Protein AF-0000000080482284 (afdb_homodimer)

Sequence (246 aa):
MALPTGPASSWFQGTDFPSRLFETGRNDYELYEADDEFVLSVEMPGFDSEEMTVSWDEGVLNIAAEHEDEKRGQRKTYHRRFRFPKNVDDDEITAQYNNGILEVRLPVMTGGTTRGTEIEIQSMALPTGPASSWFQGTDFPSRLFETGRNDYELYEADDEFVLSVEMPGFDSEEMTVSWDEGVLNIAAEHEDEKRGQRKTYHRRFRFPKNVDDDEITAQYNNGILEVRLPVMTGGTTRGTEIEIQS

Secondary structure (DSSP, 8-state):
------------------TTSS---S-SEEEEEETTEEEEEEE-TT--GGGEEEEEETTEEEEEEEEEETTTTEEEEEEEEEE-PPPB-GGG-EEEEETTEEEEEEEB---S-SS-EEEPEE-/---------S--------TTSTT--S-SEEEEEETTEEEEEEE-TT--GGGEEEEEETTEEEEEEEEEETTTTEEEEEEEEEE-PPPB-GGG-EEEEETTEEEEEEEB---S-S--EEEPEE-

Foldseek 3Di:
DDDCPPPPDDPPPDPPVVPCVVVPVPCQWDWDDDPVDIDIDGDDPPFDLVQWWWWDDQQKIWIKGWDADPVVRDIDIDIDIDGGDFAFPPVPWDWDDDPNDIDIDTDTPSDDDPPIDIDRDDD/DCPPPPDPDDPPDDPCVVPCVVVPPPCQWDWDDDPVDIDIDGDDPPFDLVQWWWWDDQQKIWIKGWDADPVVRDIDIDIDIDGHDFAFPPVPWDWDDDPNDIDIDTDTPSDDDPPIDIDRDDD

InterPro domains:
  IPR002068 Alpha crystallin/Hsp20 domain [PF00011] (33-122)
  IPR002068 Alpha crystallin/Hsp20 domain [PS01031] (20-123)
  IPR008978 HSP20-like chaperone [G3DSA:2.60.40.790] (16-123)
  IPR008978 HSP20-like chaperone [SSF49764] (21-122)
  IPR044587 Heat shock protein 21-like [PTHR46733] (12-122)

Organism: Haloferax mediterranei (strain ATCC 33500 / DSM 1411 / JCM 8866 / NBRC 14739 / NCIMB 2177 / R-4) (NCBI:txid523841)

Solvent-accessible surface area (backbone atoms only — not comparable to full-atom values): 14545 Å² total; per-residue (Å²): 136,85,72,78,79,66,84,83,70,78,74,83,66,78,80,74,64,71,65,50,81,79,45,61,80,64,70,54,47,48,80,46,79,53,102,54,28,36,42,38,38,33,68,43,67,89,58,54,69,88,40,45,47,38,32,41,44,95,44,28,40,38,40,38,33,56,38,76,39,73,93,74,70,44,74,46,74,47,75,51,78,46,79,48,61,61,21,61,31,74,90,63,46,47,33,38,42,55,94,32,30,39,38,38,40,36,30,27,52,63,66,80,73,91,64,53,44,73,45,68,66,47,107,134,70,78,73,79,66,78,88,68,82,75,88,64,81,80,70,65,69,69,50,77,80,46,57,80,62,69,55,46,48,79,48,78,53,99,54,28,36,41,38,39,33,68,43,69,88,59,55,71,89,39,44,48,39,31,43,45,96,43,28,39,37,39,37,33,58,39,76,39,73,93,72,70,44,76,48,76,47,77,51,77,47,79,48,62,62,21,62,31,75,91,62,47,46,33,38,43,55,93,31,30,40,37,36,39,36,32,28,52,62,68,78,74,89,64,55,42,72,44,69,67,48,108

pLDDT: mean 74.9, std 22.13, range [28.06, 96.44]

Radius of gyration: 29.55 Å; Cα contacts (8 Å, |Δi|>4): 428; chains: 2; bounding box: 102×87×68 Å

Nearest PDB structures (foldseek):
  4m5t-assembly3_C  TM=6.435E-01  e=8.731E-03  Homo sapiens
  4ydz-assembly1_B  TM=5.279E-01  e=2.603E-03  Caenorhabditis elegans
  8rha-assembly1_A  TM=5.369E-01  e=1.993E-02  Homo sapiens
  4ydz-assembly1_A  TM=5.031E-01  e=1.030E-02  Caenorhabditis elegans
  6dv5-assembly1_V  TM=3.385E-01  e=3.243E-03  Homo sapiens

Structure (mmCIF, N/CA/C/O backbone):
data_AF-0000000080482284-model_v1
#
loop_
_entity.id
_entity.type
_entity.pdbx_description
1 polymer 'Hsp20-type molecular chaperone'
#
loop_
_atom_site.group_PDB
_atom_site.id
_atom_site.type_symbol
_atom_site.label_atom_id
_atom_site.label_alt_id
_atom_site.label_comp_id
_atom_site.label_asym_id
_atom_site.label_entity_id
_atom_site.label_seq_id
_atom_site.pdbx_PDB_ins_code
_atom_site.Cartn_x
_atom_site.Cartn_y
_atom_site.Cartn_z
_atom_site.occupancy
_atom_site.B_iso_or_equiv
_atom_site.auth_seq_id
_atom_site.auth_comp_id
_atom_site.auth_asym_id
_atom_site.auth_atom_id
_atom_site.pdbx_PDB_model_num
ATOM 1 N N . MET A 1 1 ? 47.062 -28.672 -50.062 1 33.81 1 MET A N 1
ATOM 2 C CA . MET A 1 1 ? 45.656 -28.547 -50.438 1 33.81 1 MET A CA 1
ATOM 3 C C . MET A 1 1 ? 44.844 -27.875 -49.312 1 33.81 1 MET A C 1
ATOM 5 O O . MET A 1 1 ? 44.688 -28.453 -48.25 1 33.81 1 MET A O 1
ATOM 9 N N . ALA A 1 2 ? 44.906 -26.547 -49.125 1 42.34 2 ALA A N 1
ATOM 10 C CA . ALA A 1 2 ? 44.562 -25.672 -48 1 42.34 2 ALA A CA 1
ATOM 11 C C . ALA A 1 2 ? 43.062 -25.703 -47.719 1 42.34 2 ALA A C 1
ATOM 13 O O . ALA A 1 2 ? 42.25 -25.844 -48.656 1 42.34 2 ALA A O 1
ATOM 14 N N . LEU A 1 3 ? 42.719 -26.328 -46.594 1 39.03 3 LEU A N 1
ATOM 15 C CA . LEU A 1 3 ? 41.5 -26.5 -45.844 1 39.03 3 LEU A CA 1
ATOM 16 C C . LEU A 1 3 ? 40.75 -25.172 -45.688 1 39.03 3 LEU A C 1
ATOM 18 O O . LEU A 1 3 ? 41.344 -24.172 -45.281 1 39.03 3 LEU A O 1
ATOM 22 N N . PRO A 1 4 ? 39.844 -24.859 -46.656 1 41.78 4 PRO A N 1
ATOM 23 C CA . PRO A 1 4 ? 39.188 -23.547 -46.656 1 41.78 4 PRO A CA 1
ATOM 24 C C . PRO A 1 4 ? 38.531 -23.234 -45.312 1 41.78 4 PRO A C 1
ATOM 26 O O . PRO A 1 4 ? 37.812 -24.062 -44.75 1 41.78 4 PRO A O 1
ATOM 29 N N . THR A 1 5 ? 39.281 -22.828 -44.281 1 44.47 5 THR A N 1
ATOM 30 C CA . THR A 1 5 ? 38.781 -22.5 -42.969 1 44.47 5 THR A CA 1
ATOM 31 C C . THR A 1 5 ? 37.625 -21.5 -43.062 1 44.47 5 THR A C 1
ATOM 33 O O . THR A 1 5 ? 37.844 -20.328 -43.406 1 44.47 5 THR A O 1
ATOM 36 N N . GLY A 1 6 ? 36.594 -21.891 -43.875 1 39.97 6 GLY A N 1
ATOM 37 C CA . GLY A 1 6 ? 35.438 -21.031 -44.062 1 39.97 6 GLY A CA 1
ATOM 38 C C . GLY A 1 6 ? 34.938 -20.375 -42.781 1 39.97 6 GLY A C 1
ATOM 39 O O . GLY A 1 6 ? 35.281 -20.844 -41.688 1 39.97 6 GLY A O 1
ATOM 40 N N . PRO A 1 7 ? 34.906 -19.109 -42.719 1 39.59 7 PRO A N 1
ATOM 41 C CA . PRO A 1 7 ? 34.531 -18.328 -41.531 1 39.59 7 PRO A CA 1
ATOM 42 C C . PRO A 1 7 ? 33.188 -18.797 -40.938 1 39.59 7 PRO A C 1
ATOM 44 O O . PRO A 1 7 ? 32.25 -19.094 -41.656 1 39.59 7 PRO A O 1
ATOM 47 N N . ALA A 1 8 ? 33.031 -19.625 -39.844 1 40.16 8 ALA A N 1
ATOM 48 C CA . ALA A 1 8 ? 31.984 -20.078 -38.938 1 40.16 8 ALA A CA 1
ATOM 49 C C . ALA A 1 8 ? 31.125 -18.891 -38.469 1 40.16 8 ALA A C 1
ATOM 51 O O . ALA A 1 8 ? 30.391 -19 -37.469 1 40.16 8 ALA A O 1
ATOM 52 N N . SER A 1 9 ? 31.391 -17.734 -39 1 33.72 9 SER A N 1
ATOM 53 C CA . SER A 1 9 ? 30.953 -16.641 -38.156 1 33.72 9 SER A CA 1
ATOM 54 C C . SER A 1 9 ? 29.5 -16.812 -37.75 1 33.72 9 SER A C 1
ATOM 56 O O . SER A 1 9 ? 29.172 -16.781 -36.562 1 33.72 9 SER A O 1
ATOM 58 N N . SER A 1 10 ? 28.422 -15.977 -38.344 1 36.06 10 SER A N 1
ATOM 59 C CA . SER A 1 10 ? 27.547 -14.945 -37.812 1 36.06 10 SER A CA 1
ATOM 60 C C . SER A 1 10 ? 26.203 -15.523 -37.375 1 36.06 10 SER A C 1
ATOM 62 O O . SER A 1 10 ? 25.281 -14.781 -37.062 1 36.06 10 SER A O 1
ATOM 64 N N . TRP A 1 11 ? 25.812 -16.734 -37.625 1 33.25 11 TRP A N 1
ATOM 65 C CA . TRP A 1 11 ? 24.406 -17.094 -37.656 1 33.25 11 TRP A CA 1
ATOM 66 C C . TRP A 1 11 ? 23.781 -16.938 -36.281 1 33.25 11 TRP A C 1
ATOM 68 O O . TRP A 1 11 ? 22.719 -17.516 -36 1 33.25 11 TRP A O 1
ATOM 78 N N . PHE A 1 12 ? 24.438 -16.469 -35.281 1 37 12 PHE A N 1
ATOM 79 C CA . PHE A 1 12 ? 23.703 -16.328 -34.031 1 37 12 PHE A CA 1
ATOM 80 C C . PHE A 1 12 ? 22.359 -15.641 -34.281 1 37 12 PHE A C 1
ATOM 82 O O . PHE A 1 12 ? 22.281 -14.406 -34.281 1 37 12 PHE A O 1
ATOM 89 N N . GLN A 1 13 ? 21.594 -15.828 -35.344 1 32.88 13 GLN A N 1
ATOM 90 C CA . GLN A 1 13 ? 20.234 -15.406 -35.625 1 32.88 13 GLN A CA 1
ATOM 91 C C . GLN A 1 13 ? 19.359 -15.422 -34.375 1 32.88 13 GLN A C 1
ATOM 93 O O . GLN A 1 13 ? 19.328 -16.422 -33.656 1 32.88 13 GLN A O 1
ATOM 98 N N . GLY A 1 14 ? 18.938 -14.227 -33.938 1 36.09 14 GLY A N 1
ATOM 99 C CA . GLY A 1 14 ? 18.016 -13.703 -32.938 1 36.09 14 GLY A CA 1
ATOM 100 C C . GLY A 1 14 ? 16.75 -14.508 -32.812 1 36.09 14 GLY A C 1
ATOM 101 O O . GLY A 1 14 ? 15.945 -14.555 -33.75 1 36.09 14 GLY A O 1
ATOM 102 N N . THR A 1 15 ? 16.656 -15.766 -32.344 1 36 15 THR A N 1
ATOM 103 C CA . THR A 1 15 ? 15.492 -16.547 -31.953 1 36 15 THR A CA 1
ATOM 104 C C . THR A 1 15 ? 14.398 -15.625 -31.406 1 36 15 THR A C 1
ATOM 106 O O . THR A 1 15 ? 14.539 -15.039 -30.328 1 36 15 THR A O 1
ATOM 109 N N . ASP A 1 16 ? 13.703 -14.828 -32.25 1 34.69 16 ASP A N 1
ATOM 110 C CA . ASP A 1 16 ? 12.375 -14.25 -32.094 1 34.69 16 ASP A CA 1
ATOM 111 C C . ASP A 1 16 ? 11.406 -15.25 -31.469 1 34.69 16 ASP A C 1
ATOM 113 O O . ASP A 1 16 ? 10.852 -16.094 -32.188 1 34.69 16 ASP A O 1
ATOM 117 N N . PHE A 1 17 ? 11.828 -16.062 -30.531 1 35.09 17 PHE A N 1
ATOM 118 C CA . PHE A 1 17 ? 10.758 -16.766 -29.812 1 35.09 17 PHE A CA 1
ATOM 119 C C . PHE A 1 17 ? 9.516 -15.875 -29.703 1 35.09 17 PHE A C 1
ATOM 121 O O . PHE A 1 17 ? 9.594 -14.758 -29.203 1 35.09 17 PHE A O 1
ATOM 128 N N . PRO A 1 18 ? 8.602 -15.977 -30.656 1 36.56 18 PRO A N 1
ATOM 129 C CA . PRO A 1 18 ? 7.344 -15.25 -30.469 1 36.56 18 PRO A CA 1
ATOM 130 C C . PRO A 1 18 ? 6.836 -15.32 -29.031 1 36.56 18 PRO A C 1
ATOM 132 O O . PRO A 1 18 ? 6.562 -16.406 -28.516 1 36.56 18 PRO A O 1
ATOM 135 N N . SER A 1 19 ? 7.41 -14.688 -28.109 1 37 19 SER A N 1
ATOM 136 C CA . SER A 1 19 ? 6.73 -14.336 -26.859 1 37 19 SER A CA 1
ATOM 137 C C . SER A 1 19 ? 5.246 -14.078 -27.094 1 37 19 SER A C 1
ATOM 139 O O . SER A 1 19 ? 4.699 -13.078 -26.641 1 37 19 SER A O 1
ATOM 141 N N . ARG A 1 20 ? 4.68 -14.258 -28.297 1 36.66 20 ARG A N 1
ATOM 142 C CA . ARG A 1 20 ? 3.248 -14.32 -28.578 1 36.66 20 ARG A CA 1
ATOM 143 C C . ARG A 1 20 ? 2.525 -15.18 -27.547 1 36.66 20 ARG A C 1
ATOM 145 O O . ARG A 1 20 ? 1.306 -15.086 -27.391 1 36.66 20 ARG A O 1
ATOM 152 N N . LEU A 1 21 ? 2.982 -16.422 -27.344 1 35.72 21 LEU A N 1
ATOM 153 C CA . LEU A 1 21 ? 2.229 -17.281 -26.438 1 35.72 21 LEU A CA 1
ATOM 154 C C . LEU A 1 21 ? 1.908 -16.562 -25.125 1 35.72 21 LEU A C 1
ATOM 156 O O . LEU A 1 21 ? 0.951 -16.906 -24.438 1 35.72 21 LEU A O 1
ATOM 160 N N . PHE A 1 22 ? 2.861 -15.922 -24.562 1 38.34 22 PHE A N 1
ATOM 161 C CA . PHE A 1 22 ? 2.467 -15.094 -23.438 1 38.34 22 PHE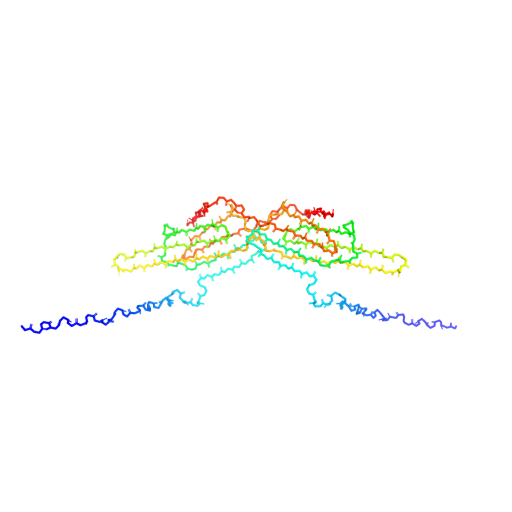 A CA 1
ATOM 162 C C . PHE A 1 22 ? 1.625 -13.914 -23.891 1 38.34 22 PHE A C 1
ATOM 164 O O . PHE A 1 22 ? 1.321 -13.016 -23.109 1 38.34 22 PHE A O 1
ATOM 171 N N . GLU A 1 23 ? 1.651 -13.508 -25.219 1 38.81 23 GLU A N 1
ATOM 172 C CA . GLU A 1 23 ? 0.954 -12.328 -25.734 1 38.81 23 GLU A CA 1
ATOM 173 C C . GLU A 1 23 ? -0.546 -12.414 -25.469 1 38.81 23 GLU A C 1
ATOM 175 O O . GLU A 1 23 ? -1.326 -11.633 -26 1 38.81 23 GLU A O 1
ATOM 180 N N . THR A 1 24 ? -1.127 -13.695 -25.766 1 39.94 24 THR A N 1
ATOM 181 C CA . THR A 1 24 ? -2.584 -13.625 -25.734 1 39.94 24 THR A CA 1
ATOM 182 C C . THR A 1 24 ? -3.057 -12.586 -24.719 1 39.94 24 THR A C 1
ATOM 184 O O . THR A 1 24 ? -2.809 -12.711 -23.531 1 39.94 24 THR A O 1
ATOM 187 N N . GLY A 1 25 ? -3.293 -11.492 -25.125 1 42.88 25 GLY A N 1
ATOM 188 C CA . GLY A 1 25 ? -3.91 -10.312 -24.531 1 42.88 25 GLY A CA 1
ATOM 189 C C . GLY A 1 25 ? -4.883 -10.641 -23.422 1 42.88 25 GLY A C 1
ATOM 190 O O . GLY A 1 25 ? -5.625 -9.766 -22.953 1 42.88 25 GLY A O 1
ATOM 191 N N . ARG A 1 26 ? -5.555 -11.789 -23.516 1 49.16 26 ARG A N 1
ATOM 192 C CA . ARG A 1 26 ? -6.668 -12.203 -22.656 1 49.16 26 ARG A CA 1
ATOM 193 C C . ARG A 1 26 ? -6.23 -12.336 -21.203 1 49.16 26 ARG A C 1
ATOM 195 O O . ARG A 1 26 ? -5.219 -12.984 -20.922 1 49.16 26 ARG A O 1
ATOM 202 N N . ASN A 1 27 ? -6.5 -11.469 -20.438 1 62.25 27 ASN A N 1
ATOM 203 C CA . ASN A 1 27 ? -6.18 -11.305 -19.031 1 62.25 27 ASN A CA 1
ATOM 204 C C . ASN A 1 27 ? -6.371 -12.609 -18.25 1 62.25 27 ASN A C 1
ATOM 206 O O . ASN A 1 27 ? -7.504 -13.031 -18.016 1 62.25 27 ASN A O 1
ATOM 210 N N . ASP A 1 28 ? -5.312 -13.68 -18.438 1 83.12 28 ASP A N 1
ATOM 211 C CA . ASP A 1 28 ? -5.402 -14.969 -17.75 1 83.12 28 ASP A CA 1
ATOM 212 C C . ASP A 1 28 ? -5.613 -14.773 -16.25 1 83.12 28 ASP A C 1
ATOM 214 O O . ASP A 1 28 ? -5.551 -15.734 -15.477 1 83.12 28 ASP A O 1
ATOM 218 N N . TYR A 1 29 ? -5.629 -13.672 -16.016 1 90.62 29 TYR A N 1
ATOM 219 C CA . TYR A 1 29 ? -5.867 -13.438 -14.594 1 90.62 29 TYR A CA 1
ATOM 220 C C . TYR A 1 29 ? -6.852 -12.297 -14.383 1 90.62 29 TYR A C 1
ATOM 222 O O . TYR A 1 29 ? -7.102 -11.508 -15.297 1 90.62 29 TYR A O 1
ATOM 230 N N . GLU A 1 30 ? -7.559 -12.328 -13.281 1 89.38 30 GLU A N 1
ATOM 231 C CA . GLU A 1 30 ? -8.391 -11.25 -12.758 1 89.38 30 GLU A CA 1
ATOM 232 C C . GLU A 1 30 ? -7.914 -10.805 -11.375 1 89.38 30 GLU A C 1
ATOM 234 O O . GLU A 1 30 ? -7.613 -11.633 -10.516 1 89.38 30 GLU A O 1
ATOM 239 N N . LEU A 1 31 ? -7.633 -9.508 -11.305 1 89.88 31 LEU A N 1
ATOM 240 C CA . LEU A 1 31 ? -7.293 -8.93 -10.008 1 89.88 31 LEU A CA 1
ATOM 241 C C . LEU A 1 31 ? -8.383 -7.973 -9.539 1 89.88 31 LEU A C 1
ATOM 243 O O . LEU A 1 31 ? -8.773 -7.062 -10.273 1 89.88 31 LEU A O 1
ATOM 247 N N . TYR A 1 32 ? -8.961 -8.273 -8.398 1 84.62 32 TYR A N 1
ATOM 248 C CA . TYR A 1 32 ? -9.938 -7.348 -7.832 1 84.62 32 TYR A CA 1
ATOM 249 C C . TYR A 1 32 ? -9.57 -6.98 -6.398 1 84.62 32 TYR A C 1
ATOM 251 O O . TYR A 1 32 ? -8.969 -7.781 -5.684 1 84.62 32 TYR A O 1
ATOM 259 N N . GLU A 1 33 ? -9.75 -5.727 -6.086 1 78.38 33 GLU A N 1
ATOM 260 C CA . GLU A 1 33 ? -9.555 -5.246 -4.723 1 78.38 33 GLU A CA 1
ATOM 261 C C . GLU A 1 33 ? -10.883 -5.125 -3.982 1 78.38 33 GLU A C 1
ATOM 263 O O . GLU A 1 33 ? -11.82 -4.488 -4.473 1 78.38 33 GLU A O 1
ATO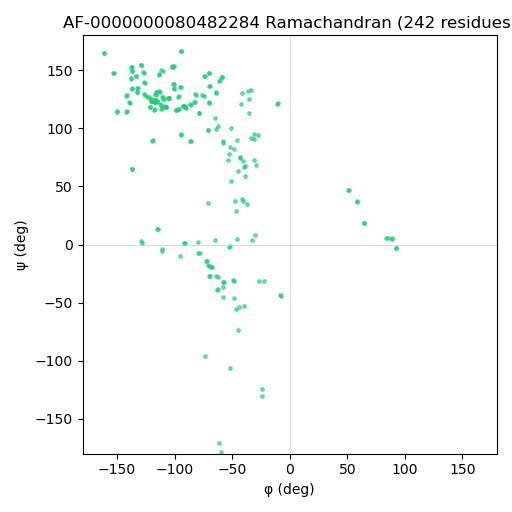M 268 N N . ALA A 1 34 ? -10.984 -5.918 -2.986 1 74.62 34 ALA A N 1
ATOM 269 C CA . ALA A 1 34 ? -12.102 -5.766 -2.055 1 74.62 34 ALA A CA 1
ATOM 270 C C . ALA A 1 34 ? -11.695 -4.91 -0.856 1 74.62 34 ALA A C 1
ATOM 272 O O . ALA A 1 34 ? -10.523 -4.57 -0.694 1 74.62 34 ALA A O 1
ATOM 273 N N . ASP A 1 35 ? -12.633 -4.41 -0.004 1 70.19 35 ASP A N 1
ATOM 274 C CA . ASP A 1 35 ? -12.398 -3.496 1.109 1 70.19 35 ASP A CA 1
ATOM 275 C C . ASP A 1 35 ? -11.234 -3.973 1.978 1 70.19 35 ASP A C 1
ATOM 277 O O . ASP A 1 35 ? -10.422 -3.168 2.43 1 70.19 35 ASP A O 1
ATOM 281 N N . ASP A 1 36 ? -11.031 -5.281 2.074 1 76.5 36 ASP A N 1
ATOM 282 C CA . ASP A 1 36 ? -10.062 -5.738 3.064 1 76.5 36 ASP A CA 1
ATOM 283 C C . ASP A 1 36 ? -9.047 -6.691 2.439 1 76.5 36 ASP A C 1
ATOM 285 O O . ASP A 1 36 ? -8.258 -7.32 3.148 1 76.5 36 ASP A O 1
ATOM 289 N N . GLU A 1 37 ? -9.109 -6.926 1.176 1 83.5 37 GLU A N 1
ATOM 290 C CA . GLU A 1 37 ? -8.125 -7.824 0.577 1 83.5 37 GLU A CA 1
ATOM 291 C C . GLU A 1 37 ? -8.047 -7.629 -0.934 1 83.5 37 GLU A C 1
ATOM 293 O O . GLU A 1 37 ? -8.945 -7.035 -1.536 1 83.5 37 GLU A O 1
ATOM 298 N N . PHE A 1 38 ? -6.98 -8.156 -1.531 1 86.5 38 PHE A N 1
ATOM 299 C CA . PHE A 1 38 ? -6.863 -8.391 -2.965 1 86.5 38 PHE A CA 1
ATOM 300 C C . PHE A 1 38 ? -7.105 -9.859 -3.297 1 86.5 38 PHE A C 1
ATOM 302 O O . PHE A 1 38 ? -6.668 -10.75 -2.561 1 86.5 38 PHE A O 1
ATOM 309 N N . VAL A 1 39 ? -7.852 -10.07 -4.379 1 91.69 39 VAL A N 1
ATOM 310 C CA . VAL A 1 39 ? -8.047 -11.438 -4.852 1 91.69 39 VAL A CA 1
ATOM 311 C C . VAL A 1 39 ? -7.535 -11.562 -6.285 1 91.69 39 VAL A C 1
ATOM 313 O O . VAL A 1 39 ? -8.023 -10.875 -7.188 1 91.69 39 VAL A O 1
ATOM 316 N N . LEU A 1 40 ? -6.531 -12.43 -6.461 1 93 40 LEU A N 1
ATOM 317 C CA . LEU A 1 40 ? -5.973 -12.734 -7.773 1 93 40 LEU A CA 1
ATOM 318 C C . LEU A 1 40 ? -6.387 -14.125 -8.242 1 93 40 LEU A C 1
ATOM 320 O O . LEU A 1 40 ? -6.141 -15.109 -7.547 1 93 40 LEU A O 1
ATOM 324 N N . SER A 1 41 ? -7.07 -14.102 -9.305 1 94.38 41 SER A N 1
ATOM 325 C CA . SER A 1 41 ? -7.43 -15.36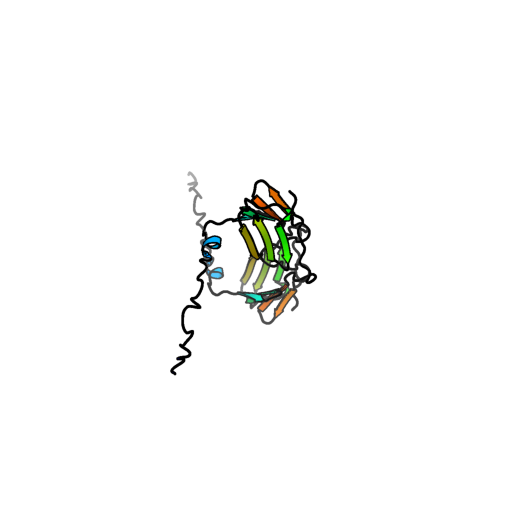7 -9.938 1 94.38 41 SER A CA 1
ATOM 326 C C . SER A 1 41 ? -6.684 -15.555 -11.25 1 94.38 41 SER A C 1
ATOM 328 O O . SER A 1 41 ? -6.75 -14.703 -12.141 1 94.38 41 SER A O 1
ATOM 330 N N . VAL A 1 42 ? -5.996 -16.734 -11.391 1 93.38 42 VAL A N 1
ATOM 331 C CA . VAL A 1 42 ? -5.211 -17.031 -12.586 1 93.38 42 VAL A CA 1
ATOM 332 C C . VAL A 1 42 ? -5.695 -18.344 -13.203 1 93.38 42 VAL A C 1
ATOM 334 O O . VAL A 1 42 ? -5.84 -19.344 -12.516 1 93.38 42 VAL A O 1
ATOM 337 N N . GLU A 1 43 ? -5.988 -18.281 -14.414 1 93.31 43 GLU A N 1
ATOM 338 C CA . GLU A 1 43 ? -6.34 -19.484 -15.156 1 93.31 43 GLU A CA 1
ATOM 339 C C . GLU A 1 43 ? -5.098 -20.281 -15.539 1 93.31 43 GLU A C 1
ATOM 341 O O . GLU A 1 43 ? -4.297 -19.844 -16.359 1 93.31 43 GLU A O 1
ATOM 346 N N . MET A 1 44 ? -5.023 -21.484 -14.898 1 92.25 44 MET A N 1
ATOM 347 C CA . MET A 1 44 ? -3.873 -22.344 -15.141 1 92.25 44 MET A CA 1
ATOM 348 C C . MET A 1 44 ? -4.312 -23.797 -15.32 1 92.25 44 MET A C 1
ATOM 350 O O . MET A 1 44 ? -3.883 -24.672 -14.578 1 92.25 44 MET A O 1
ATOM 354 N N . PRO A 1 45 ? -5.016 -23.953 -16.359 1 92.38 45 PRO A N 1
ATOM 355 C CA . PRO A 1 45 ? -5.414 -25.344 -16.594 1 92.38 45 PRO A CA 1
ATOM 356 C C . PRO A 1 45 ? -4.246 -26.234 -17.016 1 92.38 45 PRO A C 1
ATOM 358 O O . PRO A 1 45 ? -3.346 -25.781 -17.734 1 92.38 45 PRO A O 1
ATOM 361 N N . GLY A 1 46 ? -4.277 -27.469 -16.641 1 88.81 46 GLY A N 1
ATOM 362 C CA . GLY A 1 46 ? -3.279 -28.438 -17.078 1 88.81 46 GLY A CA 1
ATOM 363 C C . GLY A 1 46 ? -2.105 -28.562 -16.125 1 88.81 46 GLY A C 1
ATOM 364 O O . GLY A 1 46 ? -1.187 -29.344 -16.344 1 88.81 46 GLY A O 1
ATOM 365 N N . PHE A 1 47 ? -2.145 -27.75 -15.117 1 92.56 47 PHE A N 1
ATOM 366 C CA . PHE A 1 47 ? -1.128 -27.859 -14.078 1 92.56 47 PHE A CA 1
ATOM 367 C C . PHE A 1 47 ? -1.679 -28.578 -12.859 1 92.56 47 PHE A C 1
ATOM 369 O O . PHE A 1 47 ? -2.891 -28.594 -12.625 1 92.56 47 PHE A O 1
ATOM 376 N N . ASP A 1 48 ? -0.708 -29.203 -12.156 1 91.06 48 ASP A N 1
ATOM 377 C CA . ASP A 1 48 ? -1.011 -29.672 -10.812 1 91.06 48 ASP A CA 1
ATOM 378 C C . ASP A 1 48 ? -0.464 -28.703 -9.758 1 91.06 48 ASP A C 1
ATOM 380 O O . ASP A 1 48 ? 0.517 -28 -10 1 91.06 48 ASP A O 1
ATOM 384 N N . SER A 1 49 ? -1.104 -28.688 -8.586 1 91.94 49 SER A N 1
ATOM 385 C CA . SER A 1 49 ? -0.669 -27.781 -7.531 1 91.94 49 SER A CA 1
ATOM 386 C C . SER A 1 49 ? 0.791 -28.016 -7.16 1 91.94 49 SER A C 1
ATOM 388 O O . SER A 1 49 ? 1.514 -27.078 -6.828 1 91.94 49 SER A O 1
ATOM 390 N N . GLU A 1 50 ? 1.263 -29.266 -7.258 1 92.75 50 GLU A N 1
ATOM 391 C CA . GLU A 1 50 ? 2.627 -29.625 -6.879 1 92.75 50 GLU A CA 1
ATOM 392 C C . GLU A 1 50 ? 3.641 -29.047 -7.867 1 92.75 50 GLU A C 1
ATOM 394 O O . GLU A 1 50 ? 4.832 -28.969 -7.562 1 92.75 50 GLU A O 1
ATOM 399 N N . GLU A 1 51 ? 3.1 -28.719 -8.992 1 94 51 GLU A N 1
ATOM 400 C CA . GLU A 1 51 ? 3.975 -28.203 -10.039 1 94 51 GLU A CA 1
ATOM 401 C C . GLU A 1 51 ? 4.086 -26.672 -9.961 1 94 51 GLU A C 1
ATOM 403 O O . GLU A 1 51 ? 4.762 -26.062 -10.781 1 94 51 GLU A O 1
ATOM 408 N N . MET A 1 52 ? 3.408 -26.125 -8.977 1 94.94 52 MET A N 1
ATOM 409 C CA . MET A 1 52 ? 3.314 -24.672 -8.875 1 94.94 52 MET A CA 1
ATOM 410 C C . MET A 1 52 ? 4.035 -24.156 -7.633 1 94.94 52 MET A C 1
ATOM 412 O O . MET A 1 52 ? 4.027 -24.828 -6.594 1 94.94 52 MET A O 1
ATOM 416 N N . THR A 1 53 ? 4.609 -23 -7.773 1 95.31 53 THR A N 1
ATOM 417 C CA . THR A 1 53 ? 5.176 -22.266 -6.648 1 95.31 53 THR A CA 1
ATOM 418 C C . THR A 1 53 ? 4.602 -20.844 -6.582 1 95.31 53 THR A C 1
ATOM 420 O O . THR A 1 53 ? 4.5 -20.172 -7.602 1 95.31 53 THR A O 1
ATOM 423 N N . VAL A 1 54 ? 4.117 -20.484 -5.434 1 95.06 54 VAL A N 1
ATOM 424 C CA . VAL A 1 54 ? 3.662 -19.141 -5.145 1 95.06 54 VAL A CA 1
ATOM 425 C C . VAL A 1 54 ? 4.496 -18.531 -4.012 1 95.06 54 VAL A C 1
ATOM 427 O O . VAL A 1 54 ? 4.629 -19.141 -2.947 1 95.06 54 VAL A O 1
ATOM 430 N N . SER A 1 55 ? 5.109 -17.359 -4.281 1 94.06 55 SER A N 1
ATOM 431 C CA . SER A 1 55 ? 5.918 -16.734 -3.244 1 94.06 55 SER A CA 1
ATOM 432 C C . SER A 1 55 ? 5.652 -15.227 -3.18 1 94.06 55 SER A C 1
ATOM 434 O O . SER A 1 55 ? 5.227 -14.625 -4.168 1 94.06 55 SER A O 1
ATOM 436 N N . TRP A 1 56 ? 5.789 -14.727 -1.991 1 89.25 56 TRP A N 1
ATOM 437 C CA . TRP A 1 56 ? 5.625 -13.305 -1.709 1 89.25 56 TRP A CA 1
ATOM 438 C C . TRP A 1 56 ? 6.93 -12.695 -1.198 1 89.25 56 TRP A C 1
ATOM 440 O O . TRP A 1 56 ? 7.543 -13.219 -0.266 1 89.25 56 TRP A O 1
ATOM 450 N N . ASP A 1 57 ? 7.375 -11.617 -1.979 1 83.62 57 ASP A N 1
ATOM 451 C CA . ASP A 1 57 ? 8.594 -10.938 -1.552 1 83.62 57 ASP A CA 1
ATOM 452 C C . ASP A 1 57 ? 8.5 -9.43 -1.772 1 83.62 57 ASP A C 1
ATOM 454 O O . ASP A 1 57 ? 8.414 -8.969 -2.912 1 83.62 57 ASP A O 1
ATOM 458 N N . GLU A 1 58 ? 8.5 -8.695 -0.614 1 76.94 58 GLU A N 1
ATOM 459 C CA . GLU A 1 58 ? 8.586 -7.238 -0.648 1 76.94 58 GLU A CA 1
ATOM 460 C C . GLU A 1 58 ? 7.543 -6.645 -1.596 1 76.94 58 GLU A C 1
ATOM 462 O O . GLU A 1 58 ? 7.875 -5.832 -2.459 1 76.94 58 GLU A O 1
ATOM 467 N N . GLY A 1 59 ? 6.301 -7.125 -1.476 1 80.62 59 GLY A N 1
ATOM 468 C CA . GLY A 1 59 ? 5.215 -6.527 -2.236 1 80.62 59 GLY A CA 1
ATOM 469 C C . GLY A 1 59 ? 5.035 -7.145 -3.609 1 80.62 59 GLY A C 1
ATOM 470 O O . GLY A 1 59 ? 4.266 -6.637 -4.43 1 80.62 59 GLY A O 1
ATOM 471 N N . VAL A 1 60 ? 5.824 -8.172 -3.811 1 84.75 60 VAL A N 1
ATOM 472 C CA . VAL A 1 60 ? 5.738 -8.812 -5.117 1 84.75 60 VAL A CA 1
ATOM 473 C C . VAL A 1 60 ? 5.266 -10.258 -4.957 1 84.75 60 VAL A C 1
ATOM 475 O O . VAL A 1 60 ? 5.848 -11.023 -4.191 1 84.75 60 VAL A O 1
ATOM 478 N N . LEU A 1 61 ? 4.199 -10.633 -5.629 1 90.12 61 LEU A N 1
ATOM 479 C CA . LEU A 1 61 ? 3.723 -12.008 -5.719 1 90.12 61 LEU A CA 1
ATOM 480 C C . LEU A 1 61 ? 4.289 -12.703 -6.953 1 90.12 61 LEU A C 1
ATOM 482 O O . LEU A 1 61 ? 4.121 -12.219 -8.078 1 90.12 61 LEU A O 1
ATOM 486 N N . ASN A 1 62 ? 5.02 -13.75 -6.684 1 92.75 62 ASN A N 1
ATOM 487 C CA . ASN A 1 62 ? 5.582 -14.547 -7.766 1 92.75 62 ASN A CA 1
ATOM 488 C C . ASN A 1 62 ? 4.828 -15.867 -7.938 1 92.75 62 ASN A C 1
ATOM 490 O O . ASN A 1 62 ? 4.625 -16.609 -6.969 1 92.75 62 ASN A O 1
ATOM 494 N N . ILE A 1 63 ? 4.367 -16.125 -9.141 1 94.62 63 ILE A N 1
ATOM 495 C CA . ILE A 1 63 ? 3.734 -17.406 -9.469 1 94.62 63 ILE A CA 1
ATOM 496 C C . ILE A 1 63 ? 4.512 -18.094 -10.586 1 94.62 63 ILE A C 1
ATOM 498 O O . ILE A 1 63 ? 4.781 -17.484 -11.625 1 94.62 63 ILE A O 1
ATOM 502 N N . ALA A 1 64 ? 4.934 -19.297 -10.281 1 95.19 64 ALA A N 1
ATOM 503 C CA . ALA A 1 64 ? 5.656 -20.094 -11.266 1 95.19 64 ALA A CA 1
ATOM 504 C C . ALA A 1 64 ? 5.117 -21.516 -11.32 1 95.19 64 ALA A C 1
ATOM 506 O O . ALA A 1 64 ? 4.719 -22.078 -10.289 1 95.19 64 ALA A O 1
ATOM 507 N N . ALA A 1 65 ? 5.117 -22.094 -12.547 1 95.19 65 ALA A N 1
ATOM 508 C CA . ALA A 1 65 ? 4.723 -23.484 -12.719 1 95.19 65 ALA A CA 1
ATOM 509 C C . ALA A 1 65 ? 5.383 -24.094 -13.953 1 95.19 65 ALA A C 1
ATOM 511 O O . ALA A 1 65 ? 5.672 -23.391 -14.922 1 95.19 65 ALA A O 1
ATOM 512 N N . GLU A 1 66 ? 5.66 -25.359 -13.867 1 94 66 GLU A N 1
ATOM 513 C CA . GLU A 1 66 ? 6.211 -26.125 -14.984 1 94 66 GLU A CA 1
ATOM 514 C C . GLU A 1 66 ? 5.57 -27.516 -15.086 1 94 66 GLU A C 1
ATOM 516 O O . GLU A 1 66 ? 5.492 -28.234 -14.086 1 94 66 GLU A O 1
ATOM 521 N N . HIS A 1 67 ? 5.008 -27.703 -16.234 1 92.06 67 HIS A N 1
ATOM 522 C CA . HIS A 1 67 ? 4.453 -29.016 -16.516 1 92.06 67 HIS A CA 1
ATOM 523 C C . HIS A 1 67 ? 5.113 -29.641 -17.734 1 92.06 67 HIS A C 1
ATOM 525 O O . HIS A 1 67 ? 5.219 -29 -18.781 1 92.06 67 HIS A O 1
ATOM 531 N N . GLU A 1 68 ? 5.648 -30.828 -17.578 1 89.06 68 GLU A N 1
ATOM 532 C CA . GLU A 1 68 ? 6.254 -31.578 -18.688 1 89.06 68 GLU A CA 1
ATOM 533 C C . GLU A 1 68 ? 5.426 -32.812 -19.031 1 89.06 68 GLU A C 1
ATOM 535 O O . GLU A 1 68 ? 5.102 -33.625 -18.156 1 89.06 68 GLU A O 1
ATOM 540 N N . ASP A 1 69 ? 4.934 -32.75 -20.25 1 85 69 ASP A N 1
ATOM 541 C CA . ASP A 1 69 ? 4.32 -33.969 -20.781 1 85 69 ASP A CA 1
ATOM 542 C C . ASP A 1 69 ? 5.324 -34.781 -21.594 1 85 69 ASP A C 1
ATOM 544 O O . ASP A 1 69 ? 5.531 -34.531 -22.781 1 85 69 ASP A O 1
ATOM 548 N N . GLU A 1 70 ? 5.949 -35.719 -21.031 1 83.06 70 GLU A N 1
ATOM 549 C CA . GLU A 1 70 ? 6.996 -36.5 -21.656 1 83.06 70 GLU A CA 1
ATOM 550 C C . GLU A 1 70 ? 6.453 -37.281 -22.844 1 83.06 70 GLU A C 1
ATOM 552 O O . GLU A 1 70 ? 7.137 -37.438 -23.859 1 83.06 70 GLU A O 1
ATOM 557 N N . LYS A 1 71 ? 5.281 -37.812 -22.734 1 84.56 71 LYS A N 1
ATOM 558 C CA . LYS A 1 71 ? 4.707 -38.625 -23.797 1 84.56 71 LYS A CA 1
ATOM 559 C C . LYS A 1 71 ? 4.52 -37.812 -25.078 1 84.56 71 LYS A C 1
ATOM 561 O O . LYS A 1 71 ? 4.766 -38.312 -26.172 1 84.56 71 LYS A O 1
ATOM 566 N N . ARG A 1 72 ? 4.348 -36.562 -24.891 1 84.19 72 ARG A N 1
ATOM 567 C CA . ARG A 1 72 ? 4.094 -35.719 -26.047 1 84.19 72 ARG A CA 1
ATOM 568 C C . ARG A 1 72 ? 5.273 -34.781 -26.328 1 84.19 72 ARG A C 1
ATOM 570 O O . ARG A 1 72 ? 5.277 -34.062 -27.312 1 84.19 72 ARG A O 1
ATOM 577 N N . GLY A 1 73 ? 6.172 -34.875 -25.469 1 84.75 73 GLY A N 1
ATOM 578 C CA . GLY A 1 73 ? 7.328 -34 -25.609 1 84.75 73 GLY A CA 1
ATOM 579 C C . GLY A 1 73 ? 6.992 -32.531 -25.469 1 84.75 73 GLY A C 1
ATOM 580 O O . GLY A 1 73 ? 7.617 -31.672 -26.094 1 84.75 73 GLY A O 1
ATOM 581 N N . GLN A 1 74 ? 5.805 -32.281 -24.859 1 85.19 74 GLN A N 1
ATOM 582 C CA . GLN A 1 74 ? 5.387 -30.891 -24.719 1 85.19 74 GLN A CA 1
ATOM 583 C C . GLN A 1 74 ? 5.652 -30.375 -23.312 1 85.19 74 GLN A C 1
ATOM 585 O O . GLN A 1 74 ? 5.543 -31.125 -22.344 1 85.19 74 GLN A O 1
ATOM 590 N N . ARG A 1 75 ? 6.215 -29.203 -23.266 1 89.25 75 ARG A N 1
ATOM 591 C CA . ARG A 1 75 ? 6.465 -28.516 -22.016 1 89.25 75 ARG A CA 1
ATOM 592 C C . ARG A 1 75 ? 5.664 -27.219 -21.922 1 89.25 75 ARG A C 1
ATOM 594 O O . ARG A 1 75 ? 5.609 -26.453 -22.875 1 89.25 75 ARG A O 1
ATOM 601 N N . LYS A 1 76 ? 4.926 -27.141 -20.703 1 89 76 LYS A N 1
ATOM 602 C CA . LYS A 1 76 ? 4.191 -25.906 -20.438 1 89 76 LYS A CA 1
ATOM 603 C C . LYS A 1 76 ? 4.758 -25.188 -19.219 1 89 76 LYS A C 1
ATOM 605 O O . LYS A 1 76 ? 5.09 -25.828 -18.219 1 89 76 LYS A O 1
ATOM 610 N N . THR A 1 77 ? 5.012 -23.938 -19.328 1 91.94 77 THR A N 1
ATOM 611 C CA . THR A 1 77 ? 5.508 -23.141 -18.219 1 91.94 77 THR A CA 1
ATOM 612 C C . THR A 1 77 ? 4.641 -21.906 -18 1 91.94 77 THR A C 1
ATOM 614 O O . THR A 1 77 ? 3.967 -21.438 -18.922 1 91.94 77 THR A O 1
ATOM 617 N N . TYR A 1 78 ? 4.535 -21.516 -16.781 1 91.56 78 TYR A N 1
ATOM 618 C CA . TYR A 1 78 ? 3.881 -20.266 -16.391 1 91.56 78 TYR A CA 1
ATOM 619 C C . TYR A 1 78 ? 4.746 -19.484 -15.406 1 91.56 78 TYR A C 1
ATOM 621 O O . TYR A 1 78 ? 5.312 -20.062 -14.469 1 91.56 78 TYR A O 1
ATOM 629 N N . HIS A 1 79 ? 4.953 -18.188 -15.641 1 93.19 79 HIS A N 1
ATOM 630 C CA . HIS A 1 79 ? 5.672 -17.312 -14.711 1 93.19 79 HIS A CA 1
ATOM 631 C C . HIS A 1 79 ? 5.172 -15.883 -14.789 1 93.19 79 HIS A C 1
ATOM 633 O O . HIS A 1 79 ? 5.234 -15.258 -15.852 1 93.19 79 HIS A O 1
ATOM 639 N N . ARG A 1 80 ? 4.574 -15.43 -13.703 1 92 80 ARG A N 1
ATOM 640 C CA . ARG A 1 80 ? 4.141 -14.039 -13.641 1 92 80 ARG A CA 1
ATOM 641 C C . ARG A 1 80 ? 4.461 -13.43 -12.281 1 92 80 ARG A C 1
ATOM 643 O O . ARG A 1 80 ? 4.434 -14.117 -11.258 1 92 80 ARG A O 1
ATOM 650 N N . ARG A 1 81 ? 4.836 -12.172 -12.32 1 90.38 81 ARG A N 1
ATOM 651 C CA . ARG A 1 81 ? 5.027 -11.383 -11.109 1 90.38 81 ARG A CA 1
ATOM 652 C C . ARG A 1 81 ? 3.99 -10.266 -11.008 1 90.38 81 ARG A C 1
ATOM 654 O O . ARG A 1 81 ? 3.732 -9.562 -11.984 1 90.38 81 ARG A O 1
ATOM 661 N N . PHE A 1 82 ? 3.377 -10.172 -9.812 1 87.5 82 PHE A N 1
ATOM 662 C CA . PHE A 1 82 ? 2.402 -9.125 -9.531 1 87.5 82 PHE A CA 1
ATOM 663 C C . PHE A 1 82 ? 2.914 -8.188 -8.445 1 87.5 82 PHE A C 1
ATOM 665 O O . PHE A 1 82 ? 3.23 -8.625 -7.336 1 87.5 82 PHE A O 1
ATOM 672 N N . ARG A 1 83 ? 3.002 -6.918 -8.703 1 82.88 83 ARG A N 1
ATOM 673 C CA . ARG A 1 83 ? 3.465 -5.941 -7.719 1 82.88 83 ARG A CA 1
ATOM 674 C C . ARG A 1 83 ? 2.289 -5.273 -7.016 1 82.88 83 ARG A C 1
ATOM 676 O O . ARG A 1 83 ? 1.367 -4.781 -7.668 1 82.88 83 ARG A O 1
ATOM 683 N N . PHE A 1 84 ? 2.375 -5.316 -5.738 1 80 84 PHE A N 1
ATOM 684 C CA . PHE A 1 84 ? 1.349 -4.676 -4.922 1 80 84 PHE A CA 1
ATOM 685 C C . PHE A 1 84 ? 1.915 -3.463 -4.195 1 80 84 PHE A C 1
ATOM 687 O O . PHE A 1 84 ? 3.117 -3.395 -3.934 1 80 84 PHE A O 1
ATOM 694 N N . PRO A 1 85 ? 1.107 -2.518 -3.951 1 71 85 PRO A N 1
ATOM 695 C CA . PRO A 1 85 ? 1.588 -1.303 -3.287 1 71 85 PRO A CA 1
ATOM 696 C C . PRO A 1 85 ? 2.197 -1.582 -1.916 1 71 85 PRO A C 1
ATOM 698 O O . PRO A 1 85 ? 1.808 -2.543 -1.248 1 71 85 PRO A O 1
ATOM 701 N N . LYS A 1 86 ? 3.281 -0.815 -1.549 1 68.38 86 LYS A N 1
ATOM 702 C CA . LYS A 1 86 ? 4.012 -0.952 -0.292 1 68.38 86 LYS A CA 1
ATOM 703 C C . LYS A 1 86 ? 3.209 -0.387 0.875 1 68.38 86 LYS A C 1
ATOM 705 O O . LYS A 1 86 ? 2.443 0.564 0.707 1 68.38 86 LYS A O 1
ATOM 710 N N . ASN A 1 87 ? 3.432 -1.137 1.986 1 67.69 87 ASN A N 1
ATOM 711 C CA . ASN A 1 87 ? 2.736 -0.77 3.215 1 67.69 87 ASN A CA 1
ATOM 712 C C . ASN A 1 87 ? 3.445 0.37 3.941 1 67.69 87 ASN A C 1
ATOM 714 O O . ASN A 1 87 ? 4.664 0.336 4.117 1 67.69 87 ASN A O 1
ATOM 718 N N . VAL A 1 88 ? 2.596 1.414 4.258 1 79.44 88 VAL A N 1
ATOM 719 C CA . VAL A 1 88 ? 3.125 2.453 5.137 1 79.44 88 VAL A CA 1
ATOM 720 C C . VAL A 1 88 ? 3.289 1.901 6.551 1 79.44 88 VAL A C 1
ATOM 722 O O . VAL A 1 88 ? 2.422 1.179 7.047 1 79.44 88 VAL A O 1
ATOM 725 N N . ASP A 1 89 ? 4.48 1.944 7.109 1 79.38 89 ASP A N 1
ATOM 726 C CA . ASP A 1 89 ? 4.68 1.666 8.523 1 79.38 89 ASP A CA 1
ATOM 727 C C . ASP A 1 89 ? 4.125 2.797 9.391 1 79.38 89 ASP A C 1
ATOM 729 O O . ASP A 1 89 ? 4.82 3.783 9.648 1 79.38 89 ASP A O 1
ATOM 733 N N . ASP A 1 90 ? 2.922 2.635 9.922 1 80.06 90 ASP A N 1
ATOM 734 C CA . ASP A 1 90 ? 2.199 3.725 10.578 1 80.06 90 ASP A CA 1
ATOM 735 C C . ASP A 1 90 ? 2.873 4.121 11.891 1 80.06 90 ASP A C 1
ATOM 737 O O . ASP A 1 90 ? 2.76 5.266 12.328 1 80.06 90 ASP A O 1
ATOM 741 N N . ASP A 1 91 ? 3.578 3.205 12.523 1 82.44 91 ASP A N 1
ATOM 742 C CA . ASP A 1 91 ? 4.223 3.48 13.805 1 82.44 91 ASP A CA 1
ATOM 743 C C . ASP A 1 91 ? 5.43 4.395 13.625 1 82.44 91 ASP A C 1
ATOM 745 O O . ASP A 1 91 ? 5.938 4.957 14.602 1 82.44 91 ASP A O 1
ATOM 749 N N . GLU A 1 92 ? 5.867 4.555 12.391 1 85.62 92 GLU A N 1
ATOM 750 C CA . GLU A 1 92 ? 7.121 5.277 12.18 1 85.62 92 GLU A CA 1
ATOM 751 C C . GLU A 1 92 ? 6.887 6.574 11.414 1 85.62 92 GLU A C 1
ATOM 753 O O . GLU A 1 92 ? 7.84 7.215 10.969 1 85.62 92 GLU A O 1
ATOM 758 N N . ILE A 1 93 ? 5.66 6.996 11.297 1 89.88 93 ILE A N 1
ATOM 759 C CA . ILE A 1 93 ? 5.348 8.227 10.578 1 89.88 93 ILE A CA 1
ATOM 760 C C . ILE A 1 93 ? 5.855 9.43 11.375 1 89.88 93 ILE A C 1
ATOM 762 O O . ILE A 1 93 ? 5.691 9.484 12.594 1 89.88 93 ILE A O 1
ATOM 766 N N . THR A 1 94 ? 6.477 10.383 10.719 1 94.38 94 THR A N 1
ATOM 767 C CA . THR A 1 94 ? 6.953 11.602 11.367 1 94.38 94 THR A CA 1
ATOM 768 C C . THR A 1 94 ? 6.477 12.836 10.602 1 94.38 94 THR A C 1
ATOM 770 O O . THR A 1 94 ? 6.164 12.758 9.414 1 94.38 94 THR A O 1
ATOM 773 N N . ALA A 1 95 ? 6.395 13.914 11.367 1 96.12 95 ALA A N 1
ATOM 774 C CA . ALA A 1 95 ? 6.012 15.195 10.781 1 96.12 95 ALA A CA 1
ATOM 775 C C . ALA A 1 95 ? 6.887 16.328 11.32 1 96.12 95 ALA A C 1
ATOM 777 O O . ALA A 1 95 ? 7.16 16.391 12.523 1 96.12 95 ALA A O 1
ATOM 778 N N . GLN A 1 96 ? 7.371 17.203 10.445 1 96.44 96 GLN A N 1
ATOM 779 C CA . GLN A 1 96 ? 8.164 18.359 10.797 1 96.44 96 GLN A CA 1
ATOM 780 C C . GLN A 1 96 ? 7.652 19.609 10.094 1 96.44 96 GLN A C 1
ATOM 782 O O . GLN A 1 96 ? 7.305 19.578 8.914 1 96.44 96 GLN A O 1
ATOM 787 N N . TYR A 1 97 ? 7.539 20.703 10.82 1 95.5 97 TYR A N 1
ATOM 788 C CA . TYR A 1 97 ? 7.137 22 10.266 1 95.5 97 TYR A CA 1
ATOM 789 C C . TYR A 1 97 ? 8.25 23.031 10.43 1 95.5 97 TYR A C 1
ATOM 791 O O . TYR A 1 97 ? 8.633 23.375 11.555 1 95.5 97 TYR A O 1
ATOM 799 N N . ASN A 1 98 ? 8.734 23.453 9.336 1 94.25 98 ASN A N 1
ATOM 800 C CA . ASN A 1 98 ? 9.805 24.438 9.312 1 94.25 98 ASN A CA 1
ATOM 801 C C . ASN A 1 98 ? 9.625 25.453 8.18 1 94.25 98 ASN A C 1
ATOM 803 O O . ASN A 1 9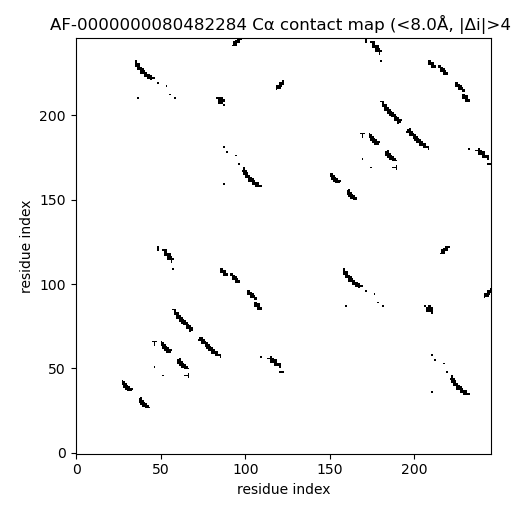8 ? 9.344 25.062 7.039 1 94.25 98 ASN A O 1
ATOM 807 N N . ASN A 1 99 ? 9.688 26.688 8.508 1 93.25 99 ASN A N 1
ATOM 808 C CA . ASN A 1 99 ? 9.688 27.75 7.516 1 93.25 99 ASN A CA 1
ATOM 809 C C . ASN A 1 99 ? 8.438 27.703 6.637 1 93.25 99 ASN A C 1
ATOM 811 O O . ASN A 1 99 ? 8.539 27.812 5.414 1 93.25 99 ASN A O 1
ATOM 815 N N . GLY A 1 100 ? 7.434 27.375 7.285 1 93.5 100 GLY A N 1
ATOM 816 C CA . GLY A 1 100 ? 6.168 27.422 6.566 1 93.5 100 GLY A CA 1
ATOM 817 C C . GLY A 1 100 ? 5.887 26.172 5.754 1 93.5 100 GLY A C 1
ATOM 818 O O . GLY A 1 100 ? 4.926 26.141 4.98 1 93.5 100 GLY A O 1
ATOM 819 N N . ILE A 1 101 ? 6.773 25.203 5.918 1 94.06 101 ILE A N 1
ATOM 820 C CA . ILE A 1 101 ? 6.594 23.953 5.176 1 94.06 101 ILE A CA 1
ATOM 821 C C . ILE A 1 101 ? 6.387 22.797 6.148 1 94.06 101 ILE A C 1
ATOM 823 O O . ILE A 1 101 ? 7.211 22.578 7.043 1 94.06 101 ILE A O 1
ATOM 827 N N . LEU A 1 102 ? 5.258 22.078 6.008 1 95.81 102 LEU A N 1
ATOM 828 C CA . LEU A 1 102 ? 5.035 20.828 6.746 1 95.81 102 LEU A CA 1
ATOM 829 C C . LEU A 1 102 ? 5.535 19.625 5.953 1 95.81 102 LEU A C 1
ATOM 831 O O . LEU A 1 102 ? 5.082 19.391 4.828 1 95.81 102 LEU A O 1
ATOM 835 N N . GLU A 1 103 ? 6.484 18.891 6.457 1 95.12 103 GLU A N 1
ATOM 836 C CA . GLU A 1 103 ? 6.977 17.656 5.848 1 95.12 103 GLU A CA 1
ATOM 837 C C . GLU A 1 103 ? 6.543 16.438 6.645 1 95.12 103 GLU A C 1
ATOM 839 O O . GLU A 1 103 ? 6.84 16.328 7.836 1 95.12 103 GLU A O 1
ATOM 844 N N . VAL A 1 104 ? 5.789 15.57 6 1 95.5 104 VAL A N 1
ATOM 845 C CA . VAL A 1 104 ? 5.383 14.312 6.621 1 95.5 104 VAL A CA 1
ATOM 846 C C . VAL A 1 104 ? 6.094 13.148 5.941 1 95.5 104 VAL A C 1
ATOM 848 O O . VAL A 1 104 ? 6.062 13.023 4.715 1 95.5 104 VAL A O 1
ATOM 851 N N . ARG A 1 105 ? 6.789 12.312 6.668 1 93.44 105 ARG A N 1
ATOM 852 C CA . ARG A 1 105 ? 7.465 11.117 6.176 1 93.44 105 ARG A CA 1
ATOM 853 C C . ARG A 1 105 ? 6.711 9.852 6.582 1 93.44 105 ARG A C 1
ATOM 855 O O . ARG A 1 105 ? 6.363 9.68 7.75 1 93.44 105 ARG A O 1
ATOM 862 N N . LEU A 1 106 ? 6.426 9.078 5.605 1 89.94 106 LEU A N 1
ATOM 863 C CA . LEU A 1 106 ? 5.684 7.84 5.801 1 89.94 106 LEU A CA 1
ATOM 864 C C . LEU A 1 106 ? 6.512 6.637 5.355 1 89.94 106 LEU A C 1
ATOM 866 O O . LEU A 1 106 ? 6.43 6.211 4.203 1 89.94 106 LEU A O 1
ATOM 870 N N . PRO A 1 107 ? 7.289 6.102 6.254 1 88 107 PRO A N 1
ATOM 871 C CA . PRO A 1 107 ? 8.07 4.922 5.875 1 88 107 PRO A CA 1
ATOM 872 C C . PRO A 1 107 ? 7.195 3.744 5.457 1 88 107 PRO A C 1
ATOM 874 O O . PRO A 1 107 ? 6.074 3.594 5.949 1 88 107 PRO A O 1
ATOM 877 N N . VAL A 1 108 ? 7.652 3.131 4.531 1 79.25 108 VAL A N 1
ATOM 878 C CA . VAL A 1 108 ? 6.934 1.938 4.09 1 79.25 108 VAL A CA 1
ATOM 879 C C . VAL A 1 108 ? 7.547 0.698 4.738 1 79.25 108 VAL A C 1
ATOM 881 O O . VAL A 1 108 ? 8.727 0.688 5.078 1 79.25 108 VAL A O 1
ATOM 884 N N . MET A 1 109 ? 6.652 -0.053 5.16 1 68.44 109 MET A N 1
ATOM 885 C CA . MET A 1 109 ? 7.145 -1.289 5.762 1 68.44 109 MET A CA 1
ATOM 886 C C . MET A 1 109 ? 7.992 -2.078 4.77 1 68.44 109 MET A C 1
ATOM 888 O O . MET A 1 109 ? 7.57 -2.326 3.641 1 68.44 109 MET A O 1
ATOM 892 N N . THR A 1 110 ? 9.258 -1.643 4.906 1 58.81 110 THR A N 1
ATOM 893 C CA . THR A 1 110 ? 10.164 -2.426 4.074 1 58.81 110 THR A CA 1
ATOM 894 C C . THR A 1 110 ? 10.492 -3.758 4.742 1 58.81 110 THR A C 1
ATOM 896 O O . THR A 1 110 ? 11.398 -4.469 4.305 1 58.81 110 THR A O 1
ATOM 899 N N . GLY A 1 111 ? 10 -3.893 6.078 1 49.94 111 GLY A N 1
ATOM 900 C CA . GLY A 1 111 ? 10.641 -4.957 6.832 1 49.94 111 GLY A CA 1
ATOM 901 C C . GLY A 1 111 ? 11.227 -6.047 5.953 1 49.94 111 GLY A C 1
ATOM 902 O O . GLY A 1 111 ? 11.562 -5.805 4.793 1 49.94 111 GLY A O 1
ATOM 903 N N . GLY A 1 112 ? 10.648 -7.332 6.375 1 43.94 112 GLY A N 1
ATOM 904 C CA . GLY A 1 112 ? 11.508 -8.43 6.781 1 43.94 112 GLY A CA 1
ATOM 905 C C . GLY A 1 112 ? 12.461 -8.875 5.688 1 43.94 112 GLY A C 1
ATOM 906 O O . GLY A 1 112 ? 12.344 -8.445 4.539 1 43.94 112 GLY A O 1
ATOM 907 N N . THR A 1 113 ? 13.172 -9.922 6.211 1 43.28 113 THR A N 1
ATOM 908 C CA . THR A 1 113 ? 14.172 -10.781 5.594 1 43.28 113 THR A CA 1
ATOM 909 C C . THR A 1 113 ? 13.859 -11 4.117 1 43.28 113 THR A C 1
ATOM 911 O O . THR A 1 113 ? 12.688 -11.07 3.727 1 43.28 113 THR A O 1
ATOM 914 N N . THR A 1 114 ? 14.969 -10.836 3.291 1 46.19 114 THR A N 1
ATOM 915 C CA . THR A 1 114 ? 15.32 -11.398 1.991 1 46.19 114 THR A CA 1
ATOM 916 C C . THR A 1 114 ? 14.328 -12.484 1.585 1 46.19 114 THR A C 1
ATOM 918 O O . THR A 1 114 ? 14.336 -12.945 0.443 1 46.19 114 THR A O 1
ATOM 921 N N . ARG A 1 115 ? 13.961 -13.398 2.643 1 52.22 115 ARG A N 1
ATOM 922 C CA . ARG A 1 115 ? 13.586 -14.68 2.061 1 52.22 115 ARG A CA 1
ATOM 923 C C . ARG A 1 115 ? 12.117 -14.695 1.658 1 52.22 115 ARG A C 1
ATOM 925 O O . ARG A 1 115 ? 11.242 -14.43 2.48 1 52.22 115 ARG A O 1
ATOM 932 N N . GLY A 1 116 ? 11.734 -14.336 0.544 1 69.38 116 GLY A N 1
ATOM 933 C CA . GLY A 1 116 ? 10.461 -14.703 -0.047 1 69.38 116 GLY A CA 1
ATOM 934 C C . GLY A 1 116 ? 9.734 -15.789 0.728 1 69.38 116 GLY A C 1
ATOM 935 O O . GLY A 1 116 ? 10.359 -16.562 1.451 1 69.38 116 GLY A O 1
ATOM 936 N N . THR A 1 117 ? 8.398 -15.375 1.193 1 78.25 117 THR A N 1
ATOM 937 C CA . THR A 1 117 ? 7.605 -16.438 1.815 1 78.25 117 THR A CA 1
ATOM 938 C C . THR A 1 117 ? 6.914 -17.281 0.756 1 78.25 117 THR A C 1
ATOM 940 O O . THR A 1 117 ? 6.289 -16.766 -0.164 1 78.25 117 THR A O 1
ATOM 943 N N . GLU A 1 118 ? 7.27 -18.5 0.893 1 86.44 118 GLU A N 1
ATOM 944 C CA . GLU A 1 118 ? 6.539 -19.422 0.032 1 86.44 118 GLU A CA 1
ATOM 945 C C . GLU A 1 118 ? 5.121 -19.656 0.545 1 86.44 118 GLU A C 1
ATOM 947 O O . GLU A 1 118 ? 4.914 -19.875 1.738 1 86.44 118 GLU A O 1
ATOM 952 N N . ILE A 1 119 ? 4.184 -19.484 -0.267 1 88.69 119 ILE A N 1
ATOM 953 C CA . ILE A 1 119 ? 2.779 -19.672 0.078 1 88.69 119 ILE A CA 1
ATOM 954 C C . ILE A 1 119 ? 2.32 -21.062 -0.342 1 88.69 119 ILE A C 1
ATOM 956 O O . ILE A 1 119 ? 2.42 -21.438 -1.516 1 88.69 119 ILE A O 1
ATOM 960 N N . GLU A 1 120 ? 1.95 -21.828 0.646 1 89.94 120 GLU A N 1
ATOM 961 C CA . GLU A 1 120 ? 1.45 -23.172 0.35 1 89.94 120 GLU A CA 1
ATOM 962 C C . GLU A 1 120 ? 0.154 -23.109 -0.453 1 89.94 120 GLU A C 1
ATOM 964 O O . GLU A 1 120 ? -0.767 -22.375 -0.101 1 89.94 120 GLU A O 1
ATOM 969 N N . ILE A 1 121 ? 0.172 -23.859 -1.49 1 92.44 121 ILE A N 1
ATOM 970 C CA . ILE A 1 121 ? -1.028 -23.938 -2.316 1 92.44 121 ILE A CA 1
ATOM 971 C C . ILE A 1 121 ? -1.922 -25.078 -1.828 1 92.44 121 ILE A C 1
ATOM 973 O O . ILE A 1 121 ? -1.492 -26.234 -1.776 1 92.44 121 ILE A O 1
ATOM 977 N N . GLN A 1 122 ? -3.117 -24.688 -1.394 1 85.94 122 GLN A N 1
ATOM 978 C CA . GLN A 1 122 ? -4.074 -25.703 -0.983 1 85.94 122 GLN A CA 1
ATOM 979 C C . GLN A 1 122 ? -4.875 -26.219 -2.176 1 85.94 122 GLN A C 1
ATOM 981 O O . GLN A 1 122 ? -5.23 -25.453 -3.07 1 85.94 122 GLN A O 1
ATOM 986 N N . SER A 1 123 ? -4.828 -27.406 -2.467 1 81.56 123 SER A N 1
ATOM 987 C CA . SER A 1 123 ? -5.605 -28.047 -3.523 1 81.56 123 SER A CA 1
ATOM 988 C C . SER A 1 123 ? -6.652 -28.984 -2.943 1 81.56 123 SER A C 1
ATOM 990 O O . SER A 1 123 ? -6.473 -29.531 -1.851 1 81.56 123 SER A O 1
ATOM 992 N N . MET B 1 1 ? -56.625 48.719 6.059 1 28.06 1 MET B N 1
ATOM 993 C CA . MET B 1 1 ? -55.938 48.781 4.77 1 28.06 1 MET B CA 1
ATOM 994 C C . MET B 1 1 ? -55.094 47.531 4.523 1 28.06 1 MET B C 1
ATOM 996 O O . MET B 1 1 ? -54.844 46.781 5.449 1 28.06 1 MET B O 1
ATOM 1000 N N . ALA B 1 2 ? -54.312 47.406 3.303 1 38.62 2 ALA B N 1
ATOM 1001 C CA . ALA B 1 2 ? -53.688 46.406 2.438 1 38.62 2 ALA B CA 1
ATOM 1002 C C . ALA B 1 2 ? -52.469 45.781 3.113 1 38.62 2 ALA B C 1
ATOM 1004 O O . ALA B 1 2 ? -51.719 45.031 2.49 1 38.62 2 ALA B O 1
ATOM 1005 N N . LEU B 1 3 ? -52.438 45.562 4.367 1 37.56 3 LEU B N 1
ATOM 1006 C CA . LEU B 1 3 ? -51 45.406 4.664 1 37.56 3 LEU B CA 1
ATOM 1007 C C . LEU B 1 3 ? -50.375 44.344 3.771 1 37.56 3 LEU B C 1
ATOM 1009 O O . LEU B 1 3 ? -50.812 43.188 3.799 1 37.56 3 LEU B O 1
ATOM 1013 N N . PRO B 1 4 ? -50.188 44.656 2.506 1 39.22 4 PRO B N 1
ATOM 1014 C CA . PRO B 1 4 ? -49.75 43.562 1.622 1 39.22 4 PRO B CA 1
ATOM 1015 C C . PRO B 1 4 ? -48.531 42.844 2.16 1 39.22 4 PRO B C 1
ATOM 1017 O O . PRO B 1 4 ? -47.594 43.469 2.648 1 39.22 4 PRO B O 1
ATOM 1020 N N . THR B 1 5 ? -48.688 41.875 3.057 1 44.72 5 THR B N 1
ATOM 1021 C CA . THR B 1 5 ? -47.594 41.031 3.512 1 44.72 5 THR B CA 1
ATOM 1022 C C . THR B 1 5 ? -46.75 40.562 2.332 1 44.72 5 THR B C 1
ATOM 1024 O O . THR B 1 5 ? -47.219 39.75 1.514 1 44.72 5 THR B O 1
ATOM 1027 N N . GLY B 1 6 ? -46.125 41.5 1.646 1 37.84 6 GLY B N 1
ATOM 1028 C CA . GLY B 1 6 ? -45.281 41.281 0.475 1 37.84 6 GLY B CA 1
ATOM 1029 C C . GLY B 1 6 ? -44.375 40.062 0.606 1 37.84 6 GLY B C 1
ATOM 1030 O O . GLY B 1 6 ? -44.156 39.562 1.712 1 37.84 6 GLY B O 1
ATOM 1031 N N . PRO B 1 7 ? -44.375 39.219 -0.392 1 40.12 7 PRO B N 1
ATOM 1032 C CA . PRO B 1 7 ? -43.625 37.969 -0.544 1 40.12 7 PRO B CA 1
ATOM 1033 C C . PRO B 1 7 ? -42.125 38.125 -0.214 1 40.12 7 PRO B C 1
ATOM 1035 O O . PRO B 1 7 ? -41.469 39.031 -0.737 1 40.12 7 PRO B O 1
ATOM 1038 N N . ALA B 1 8 ? -41.625 38.094 1.022 1 40.75 8 ALA B N 1
ATOM 1039 C CA . ALA B 1 8 ? -40.219 38.031 1.354 1 40.75 8 ALA B CA 1
ATOM 1040 C C . ALA B 1 8 ? -39.469 37.062 0.425 1 40.75 8 ALA B C 1
ATOM 1042 O O . ALA B 1 8 ? -39.375 35.844 0.719 1 40.75 8 ALA B O 1
ATOM 1043 N N . SER B 1 9 ? -39.844 37.094 -0.839 1 33.28 9 SER B N 1
ATOM 1044 C CA . SER B 1 9 ? -39.312 36.125 -1.798 1 33.28 9 SER B CA 1
ATOM 1045 C C . SER B 1 9 ? -37.812 35.969 -1.621 1 33.28 9 SER B C 1
ATOM 1047 O O . SER B 1 9 ? -37.312 34.844 -1.662 1 33.28 9 SER B O 1
ATOM 1049 N N . SER B 1 10 ? -36.938 36.969 -2.049 1 32.19 10 SER B N 1
ATOM 1050 C CA . SER B 1 10 ? -35.938 36.812 -3.104 1 32.19 10 SER B CA 1
ATOM 1051 C C . SER B 1 10 ? -34.75 35.969 -2.625 1 32.19 10 SER B C 1
ATOM 1053 O O . SER B 1 10 ? -34.375 35 -3.271 1 32.19 10 SER B O 1
ATOM 1055 N N . TRP B 1 11 ? -33.594 36.75 -2.135 1 32.31 11 TRP B N 1
ATOM 1056 C CA . TRP B 1 11 ? -32.156 36.781 -2.387 1 32.31 11 TRP B CA 1
ATOM 1057 C C . TRP B 1 11 ? -31.438 35.656 -1.622 1 32.31 11 TRP B C 1
ATOM 1059 O O . TRP B 1 11 ? -30.234 35.719 -1.391 1 32.31 11 TRP B O 1
ATOM 1069 N N . PHE B 1 12 ? -31.969 34.812 -0.931 1 35.97 12 PHE B N 1
ATOM 1070 C CA . PHE B 1 12 ? -31.172 33.75 -0.342 1 35.97 12 PHE B CA 1
ATOM 1071 C C . PHE B 1 12 ? -30.234 33.156 -1.381 1 35.97 12 PHE B C 1
ATOM 1073 O O . PHE B 1 12 ? -30.578 32.156 -2.033 1 35.97 12 PHE B O 1
ATOM 1080 N N . GLN B 1 13 ? -29.734 33.812 -2.42 1 31.52 13 GLN B N 1
ATOM 1081 C CA . GLN B 1 13 ? -28.734 33.562 -3.445 1 31.52 13 GLN B CA 1
ATOM 1082 C C . GLN B 1 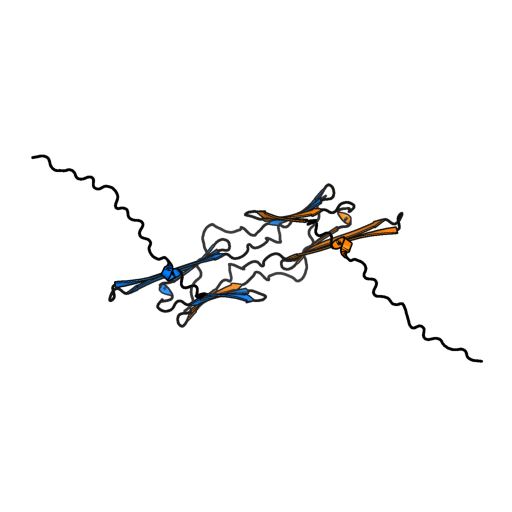13 ? -27.578 32.75 -2.885 1 31.52 13 GLN B C 1
ATOM 1084 O O . GLN B 1 13 ? -27.109 33 -1.773 1 31.52 13 GLN B O 1
ATOM 1089 N N . GLY B 1 14 ? -27.266 31.594 -3.553 1 35.22 14 GLY B N 1
ATOM 1090 C CA . GLY B 1 14 ? -26.281 30.547 -3.588 1 35.22 14 GLY B CA 1
ATOM 1091 C C . GLY B 1 14 ? -24.859 31.047 -3.373 1 35.22 14 GLY B C 1
ATOM 1092 O O . GLY B 1 14 ? -24.297 31.734 -4.23 1 35.22 14 GLY B O 1
ATOM 1093 N N . THR B 1 15 ? -24.453 31.703 -2.301 1 34.69 15 THR B N 1
ATOM 1094 C CA . THR B 1 15 ? -23.078 32.031 -1.929 1 34.69 15 THR B CA 1
ATOM 1095 C C . THR B 1 15 ? -22.109 30.984 -2.473 1 34.69 15 THR B C 1
ATOM 1097 O O . THR B 1 15 ? -22.094 29.844 -2.004 1 34.69 15 THR B O 1
ATOM 1100 N N . ASP B 1 16 ? -21.906 30.906 -3.818 1 33.59 16 ASP B N 1
ATOM 1101 C CA . ASP B 1 16 ? -20.75 30.438 -4.582 1 33.59 16 ASP B CA 1
ATOM 1102 C C . ASP B 1 16 ? -19.453 30.844 -3.895 1 33.59 16 ASP B C 1
ATOM 1104 O O . ASP B 1 16 ? -18.969 31.969 -4.062 1 33.59 16 ASP B O 1
ATOM 1108 N N . PHE B 1 17 ? -19.375 30.875 -2.6 1 34.38 17 PHE B N 1
ATOM 1109 C CA . PHE B 1 17 ? -18.016 31 -2.105 1 34.38 17 PHE B CA 1
ATOM 1110 C C . PHE B 1 17 ? -17.031 30.328 -3.053 1 34.38 17 PHE B C 1
ATOM 1112 O O . PHE B 1 17 ? -17.156 29.141 -3.348 1 34.38 17 PHE B O 1
ATOM 1119 N N . PRO B 1 18 ? -16.5 31.062 -4.016 1 35.91 18 PRO B N 1
ATOM 1120 C CA . PRO B 1 18 ? -15.438 30.453 -4.812 1 35.91 18 PRO B CA 1
ATOM 1121 C C . PRO B 1 18 ? -14.477 29.609 -3.973 1 35.91 18 PRO B C 1
ATOM 1123 O O . PRO B 1 18 ? -13.797 30.141 -3.086 1 35.91 18 PRO B O 1
ATOM 1126 N N . SER B 1 19 ? -14.844 28.562 -3.41 1 36.75 19 SER B N 1
ATOM 1127 C CA . SER B 1 19 ? -13.867 27.547 -3.059 1 36.75 19 SER B CA 1
ATOM 1128 C C . SER B 1 19 ? -12.688 27.547 -4.027 1 36.75 19 SER B C 1
ATOM 1130 O O . SER B 1 19 ? -12.453 26.578 -4.738 1 36.75 19 SER B O 1
ATOM 1132 N N . ARG B 1 20 ? -12.531 28.484 -4.945 1 36.66 20 ARG B N 1
ATOM 1133 C CA . ARG B 1 20 ? -11.336 28.859 -5.684 1 36.66 20 ARG B CA 1
ATOM 1134 C C . ARG B 1 20 ? -10.102 28.828 -4.785 1 36.66 20 ARG B C 1
ATOM 1136 O O . ARG B 1 20 ? -8.969 28.828 -5.273 1 36.66 20 ARG B O 1
ATOM 1143 N N . LEU B 1 21 ? -10.164 29.516 -3.656 1 35.41 21 LEU B N 1
ATOM 1144 C CA . LEU B 1 21 ? -8.945 29.609 -2.861 1 35.41 21 LEU B CA 1
ATOM 1145 C C . LEU B 1 21 ? -8.289 28.25 -2.719 1 35.41 21 LEU B C 1
ATOM 1147 O O . LEU B 1 21 ? -7.059 28.141 -2.68 1 35.41 21 LEU B O 1
ATOM 1151 N N . PHE B 1 22 ? -9.023 27.312 -2.236 1 37.75 22 PHE B N 1
ATOM 1152 C CA . PHE B 1 22 ? -8.359 26.016 -2.229 1 37.75 22 PHE B CA 1
ATOM 1153 C C . PHE B 1 22 ? -8.133 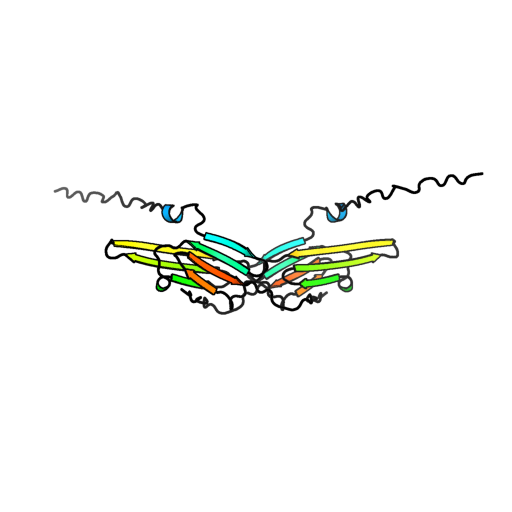25.516 -3.648 1 37.75 22 PHE B C 1
ATOM 1155 O O . PHE B 1 22 ? -7.773 24.359 -3.854 1 37.75 22 PHE B O 1
ATOM 1162 N N . GLU B 1 23 ? -8.875 26.062 -4.676 1 39.34 23 GLU B N 1
ATOM 1163 C CA . GLU B 1 23 ? -8.75 25.562 -6.043 1 39.34 23 GLU B CA 1
ATOM 1164 C C . GLU B 1 23 ? -7.309 25.672 -6.539 1 39.34 23 GLU B C 1
ATOM 1166 O O . GLU B 1 23 ? -7.055 25.594 -7.742 1 39.34 23 GLU B O 1
ATOM 1171 N N . THR B 1 24 ? -6.605 26.828 -6.105 1 39.22 24 THR B N 1
ATOM 1172 C CA . THR B 1 24 ? -5.324 26.953 -6.797 1 39.22 24 THR B CA 1
ATOM 1173 C C . THR B 1 24 ? -4.809 25.594 -7.227 1 39.22 24 THR B C 1
ATOM 1175 O O . THR B 1 24 ? -4.551 24.719 -6.387 1 39.22 24 THR B O 1
ATOM 1178 N N . GLY B 1 25 ? -5.031 25.203 -8.281 1 43.09 25 GLY B N 1
ATOM 1179 C CA . GLY B 1 25 ? -4.395 24.172 -9.094 1 43.09 25 GLY B CA 1
ATOM 1180 C C . GLY B 1 25 ? -2.967 23.891 -8.68 1 43.09 25 GLY B C 1
ATOM 1181 O O . GLY B 1 25 ? -2.262 23.125 -9.352 1 43.09 25 GLY B O 1
ATOM 1182 N N . ARG B 1 26 ? -2.268 24.922 -8.172 1 49.12 26 ARG B N 1
ATOM 1183 C CA . ARG B 1 26 ? -0.847 24.891 -7.836 1 49.12 26 ARG B CA 1
ATOM 1184 C C . ARG B 1 26 ? -0.579 23.906 -6.707 1 49.12 26 ARG B C 1
ATOM 1186 O O . ARG B 1 26 ? -1.23 23.953 -5.664 1 49.12 26 ARG B O 1
ATOM 1193 N N . ASN B 1 27 ? -0.167 22.812 -6.961 1 61.97 27 ASN B N 1
ATOM 1194 C CA . ASN B 1 27 ? 0.111 21.641 -6.133 1 61.97 27 ASN B CA 1
ATOM 1195 C C . ASN B 1 27 ? 0.825 22.031 -4.84 1 61.97 27 ASN B C 1
ATOM 1197 O O . ASN B 1 27 ? 2.01 22.359 -4.855 1 61.97 27 ASN B O 1
ATOM 1201 N N . ASP B 1 28 ? -0.013 22.703 -3.762 1 83.25 28 ASP B N 1
ATOM 1202 C CA . ASP B 1 28 ? 0.576 23.125 -2.494 1 83.25 28 ASP B CA 1
ATOM 1203 C C . ASP B 1 28 ? 1.324 21.984 -1.826 1 83.25 28 ASP B C 1
ATOM 1205 O O . ASP B 1 28 ? 1.756 22.094 -0.677 1 83.25 28 ASP B O 1
ATOM 1209 N N . TYR B 1 29 ? 1.218 21.062 -2.453 1 90.75 29 TYR B N 1
ATOM 1210 C CA . TYR B 1 29 ? 1.962 19.953 -1.88 1 90.75 29 TYR B CA 1
ATOM 1211 C C . TYR B 1 29 ? 2.719 19.188 -2.959 1 90.75 29 TYR B C 1
ATOM 1213 O O . TYR B 1 29 ? 2.424 19.328 -4.148 1 90.75 29 TYR B O 1
ATOM 1221 N N . GLU B 1 30 ? 3.803 18.562 -2.572 1 89.38 30 GLU B N 1
ATOM 1222 C CA . GLU B 1 30 ? 4.566 17.609 -3.359 1 89.38 30 GLU B CA 1
ATOM 1223 C C . GLU B 1 30 ? 4.613 16.25 -2.67 1 89.38 30 GLU B C 1
ATOM 1225 O O . GLU B 1 30 ? 4.852 16.156 -1.462 1 89.38 30 GLU B O 1
ATOM 1230 N N . LEU B 1 31 ? 4.148 15.242 -3.414 1 90 31 LEU B N 1
ATOM 1231 C CA . LEU B 1 31 ? 4.262 13.875 -2.92 1 90 31 LEU B CA 1
ATOM 1232 C C . LEU B 1 31 ? 5.25 13.078 -3.762 1 90 31 LEU B C 1
ATOM 1234 O O . LEU B 1 31 ? 5.133 13.031 -4.988 1 90 31 LEU B O 1
ATOM 1238 N N . TYR B 1 32 ? 6.293 12.586 -3.133 1 84.44 32 TYR B N 1
ATOM 1239 C CA . TYR B 1 32 ? 7.223 11.719 -3.85 1 84.44 32 TYR B CA 1
ATOM 1240 C C . TYR B 1 32 ? 7.41 10.391 -3.121 1 84.44 32 TYR B C 1
ATOM 1242 O O . TYR B 1 32 ? 7.305 10.336 -1.893 1 84.44 32 TYR B O 1
ATOM 1250 N N . GLU B 1 33 ? 7.449 9.344 -3.887 1 77.81 33 GLU B N 1
ATOM 1251 C CA . GLU B 1 33 ? 7.73 8.016 -3.348 1 77.81 33 GLU B CA 1
ATOM 1252 C C . GLU B 1 33 ? 9.195 7.637 -3.553 1 77.81 33 GLU B C 1
ATOM 1254 O O . GLU B 1 33 ? 9.703 7.695 -4.672 1 77.81 33 GLU B O 1
ATOM 1259 N N . ALA B 1 34 ? 9.852 7.496 -2.451 1 74.25 34 ALA B N 1
ATOM 1260 C CA . ALA B 1 34 ? 11.188 6.914 -2.48 1 74.25 34 ALA B CA 1
ATOM 1261 C C . ALA B 1 34 ? 11.148 5.414 -2.203 1 74.25 34 ALA B C 1
ATOM 1263 O O . ALA B 1 34 ? 10.094 4.875 -1.844 1 74.25 34 ALA B O 1
ATOM 1264 N N . ASP B 1 35 ? 12.219 4.621 -2.447 1 70 35 ASP B N 1
ATOM 1265 C CA . ASP B 1 35 ? 12.273 3.166 -2.326 1 70 35 ASP B CA 1
ATOM 1266 C C . ASP B 1 35 ? 11.703 2.705 -0.987 1 70 35 ASP B C 1
ATOM 1268 O O . ASP B 1 35 ? 11 1.691 -0.92 1 70 35 ASP B O 1
ATOM 1272 N N . ASP B 1 36 ? 11.828 3.516 0.046 1 76.44 36 ASP B N 1
ATOM 1273 C CA . ASP B 1 36 ? 11.484 2.988 1.362 1 76.44 36 ASP B CA 1
ATOM 1274 C C . ASP B 1 36 ? 10.492 3.908 2.08 1 76.44 36 ASP B C 1
ATOM 1276 O O . ASP B 1 36 ? 10.188 3.701 3.256 1 76.44 36 ASP B O 1
ATOM 1280 N N . GLU B 1 37 ? 10.07 4.961 1.486 1 83.44 37 GLU B N 1
ATOM 1281 C CA . GLU B 1 37 ? 9.117 5.832 2.168 1 83.44 37 GLU B CA 1
ATOM 1282 C C . GLU B 1 37 ? 8.391 6.738 1.177 1 83.44 37 GLU B C 1
ATOM 1284 O O . GLU B 1 37 ? 8.836 6.906 0.04 1 83.44 37 GLU B O 1
ATOM 1289 N N . PHE B 1 38 ? 7.297 7.34 1.611 1 86.81 38 PHE B N 1
ATOM 1290 C CA . PHE B 1 38 ? 6.648 8.484 0.984 1 86.81 38 PHE B CA 1
ATOM 1291 C C . PHE B 1 38 ? 7.008 9.781 1.714 1 86.81 38 PHE B C 1
ATOM 1293 O O . PHE B 1 38 ? 7.09 9.797 2.943 1 86.81 38 PHE B O 1
ATOM 1300 N N . VAL B 1 39 ? 7.262 10.828 0.934 1 91.62 39 VAL B N 1
ATOM 1301 C CA . VAL B 1 39 ? 7.5 12.133 1.531 1 91.62 39 VAL B CA 1
ATOM 1302 C C . VAL B 1 39 ? 6.484 13.141 0.992 1 91.62 39 VAL B C 1
ATOM 1304 O O . VAL B 1 39 ? 6.426 13.383 -0.215 1 91.62 39 VAL B O 1
ATOM 1307 N N . LEU B 1 40 ? 5.684 13.688 1.915 1 93 40 LEU B N 1
ATOM 1308 C CA . LEU B 1 40 ? 4.703 14.711 1.591 1 93 40 LEU B CA 1
ATOM 1309 C C . LEU B 1 40 ? 5.145 16.078 2.117 1 93 40 LEU B C 1
ATOM 1311 O O . LEU B 1 40 ? 5.398 16.234 3.314 1 93 40 LEU B O 1
ATOM 1315 N N . SER B 1 41 ? 5.305 16.922 1.193 1 94.31 41 SER B N 1
ATOM 1316 C CA . SER B 1 41 ? 5.602 18.312 1.562 1 94.31 41 SER B CA 1
ATOM 1317 C C . SER B 1 41 ? 4.43 19.234 1.234 1 94.31 41 SER B C 1
ATOM 1319 O O . SER B 1 41 ? 3.965 19.266 0.093 1 94.31 41 SER B O 1
ATOM 1321 N N . VAL B 1 42 ? 3.982 20 2.26 1 93.25 42 VAL B N 1
ATOM 1322 C CA . VAL B 1 42 ? 2.85 20.906 2.096 1 93.25 42 VAL B CA 1
ATOM 1323 C C . VAL B 1 42 ? 3.275 22.344 2.441 1 93.25 42 VAL B C 1
ATOM 1325 O O . VAL B 1 42 ? 3.875 22.578 3.492 1 93.25 42 VAL B O 1
ATOM 1328 N N . GLU B 1 43 ? 3.031 23.203 1.572 1 93.31 43 GLU B N 1
ATOM 1329 C CA . GLU B 1 43 ? 3.268 24.625 1.833 1 93.31 43 GLU B CA 1
ATOM 1330 C C . GLU B 1 43 ? 2.146 25.219 2.678 1 93.31 43 GLU B C 1
ATOM 1332 O O . GLU B 1 43 ? 1.015 25.359 2.211 1 93.31 43 GLU B O 1
ATOM 1337 N N . MET B 1 44 ? 2.564 25.594 3.926 1 92.12 44 MET B N 1
ATOM 1338 C CA . MET B 1 44 ? 1.597 26.156 4.863 1 92.12 44 MET B CA 1
ATOM 1339 C C . MET B 1 44 ? 2.178 27.359 5.582 1 92.12 44 MET B C 1
ATOM 1341 O O . MET B 1 44 ? 2.254 27.375 6.812 1 92.12 44 MET B O 1
ATOM 1345 N N . PRO B 1 45 ? 2.42 28.328 4.801 1 92.31 45 PRO B N 1
ATOM 1346 C CA . PRO B 1 45 ? 2.934 29.531 5.469 1 92.31 45 PRO B CA 1
ATOM 1347 C C . PRO B 1 45 ? 1.881 30.219 6.324 1 92.31 45 PRO B C 1
ATOM 1349 O O . PRO B 1 45 ? 0.703 30.25 5.957 1 92.31 45 PRO B O 1
ATOM 1352 N N . GLY B 1 46 ? 2.277 30.828 7.395 1 88.62 46 GLY B N 1
ATOM 1353 C CA . GLY B 1 46 ? 1.38 31.625 8.219 1 88.62 46 GLY B CA 1
ATOM 1354 C C . GLY B 1 46 ? 0.745 30.828 9.344 1 88.62 46 GLY B C 1
ATOM 1355 O O . GLY B 1 46 ? -0.028 31.375 10.141 1 88.62 46 GLY B O 1
ATOM 1356 N N . PHE B 1 47 ? 1.054 29.578 9.359 1 92.5 47 PHE B N 1
ATOM 1357 C CA . PHE B 1 47 ? 0.591 28.734 10.461 1 92.5 47 PHE B CA 1
ATOM 1358 C C . PHE B 1 47 ? 1.719 28.484 11.453 1 92.5 47 PHE B C 1
ATOM 1360 O O . PHE B 1 47 ? 2.896 28.547 11.094 1 92.5 47 PHE B O 1
ATOM 1367 N N . ASP B 1 48 ? 1.242 28.234 12.703 1 91 48 ASP B N 1
ATOM 1368 C CA . ASP B 1 48 ? 2.154 27.672 13.695 1 91 48 ASP B CA 1
ATOM 1369 C C . ASP B 1 48 ? 1.918 26.188 13.867 1 91 48 ASP B C 1
ATOM 1371 O O . ASP B 1 48 ? 0.811 25.688 13.641 1 91 48 ASP B O 1
ATOM 1375 N N . SER B 1 49 ? 2.965 25.453 14.273 1 91.88 49 SER B N 1
ATOM 1376 C CA . SER B 1 49 ? 2.84 24.016 14.445 1 91.88 49 SER B CA 1
ATOM 1377 C C . SER B 1 49 ? 1.729 23.656 15.43 1 91.88 49 SER B C 1
ATOM 1379 O O . SER B 1 49 ? 1.046 22.641 15.266 1 91.88 49 SER B O 1
ATOM 1381 N N . GLU B 1 50 ? 1.501 24.516 16.438 1 92.69 50 GLU B N 1
ATOM 1382 C CA . GLU B 1 50 ? 0.499 24.25 17.469 1 92.69 50 GLU B CA 1
ATOM 1383 C C . GLU B 1 50 ? -0.914 24.375 16.906 1 92.69 50 GLU B C 1
ATOM 1385 O O . GLU B 1 50 ? -1.872 23.891 17.516 1 92.69 50 GLU B O 1
ATOM 1390 N N . GLU B 1 51 ? -0.949 25.016 15.789 1 94 51 GLU B N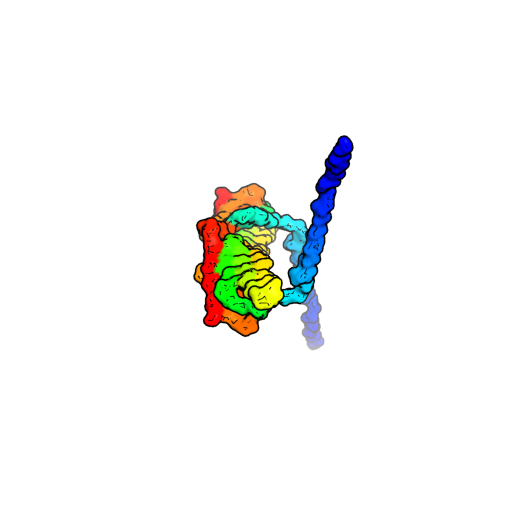 1
ATOM 1391 C CA . GLU B 1 51 ? -2.254 25.234 15.172 1 94 51 GLU B CA 1
ATOM 1392 C C . GLU B 1 51 ? -2.605 24.109 14.203 1 94 51 GLU B C 1
ATOM 1394 O O . GLU B 1 51 ? -3.662 24.141 13.57 1 94 51 GLU B O 1
ATOM 1399 N N . MET B 1 52 ? -1.711 23.156 14.109 1 94.81 52 MET B N 1
ATOM 1400 C CA . MET B 1 52 ? -1.855 22.094 13.117 1 94.81 52 MET B CA 1
ATOM 1401 C C . MET B 1 52 ? -2.084 20.75 13.797 1 94.81 52 MET B C 1
ATOM 1403 O O . MET B 1 52 ? -1.537 20.484 14.867 1 94.81 52 MET B O 1
ATOM 1407 N N . THR B 1 53 ? -2.857 19.922 13.133 1 95.31 53 THR B N 1
ATOM 1408 C CA . THR B 1 53 ? -3.035 18.531 13.508 1 95.31 53 THR B CA 1
ATOM 1409 C C . THR B 1 53 ? -2.756 17.609 12.328 1 95.31 53 THR B C 1
ATOM 1411 O O . THR B 1 53 ? -3.205 17.859 11.211 1 95.31 53 THR B O 1
ATOM 1414 N N . VAL B 1 54 ? -1.933 16.641 12.562 1 95.06 54 VAL B N 1
ATOM 1415 C CA . VAL B 1 54 ? -1.658 15.578 11.594 1 95.06 54 VAL B CA 1
ATOM 1416 C C . VAL B 1 54 ? -2.049 14.227 12.188 1 95.06 54 VAL B C 1
ATOM 1418 O O . VAL B 1 54 ? -1.623 13.875 13.289 1 95.06 54 VAL B O 1
ATOM 1421 N N . SER B 1 55 ? -2.912 13.5 11.469 1 94 55 SER B N 1
ATOM 1422 C CA . SER B 1 55 ? -3.324 12.188 11.961 1 94 55 SER B CA 1
ATOM 1423 C C . SER B 1 55 ? -3.344 11.156 10.844 1 94 55 SER B C 1
ATOM 1425 O O . SER B 1 55 ? -3.482 11.5 9.672 1 94 55 SER B O 1
ATOM 1427 N N . TRP B 1 56 ? -3.076 9.953 11.242 1 89.06 56 TRP B N 1
ATOM 1428 C CA . TRP B 1 56 ? -3.082 8.797 10.344 1 89.06 56 TRP B CA 1
ATOM 1429 C C . TRP B 1 56 ? -4.148 7.789 10.766 1 89.06 56 TRP B C 1
ATOM 1431 O O . TRP B 1 56 ? -4.211 7.391 11.93 1 89.06 56 TRP B O 1
ATOM 1441 N N . ASP B 1 57 ? -5.082 7.516 9.734 1 83.56 57 ASP B N 1
ATOM 1442 C CA . ASP B 1 57 ? -6.125 6.535 10.016 1 83.56 57 ASP B CA 1
ATOM 1443 C C . ASP B 1 57 ? -6.41 5.668 8.797 1 83.56 57 ASP B C 1
ATOM 1445 O O . ASP B 1 57 ? -6.898 6.164 7.773 1 83.56 57 ASP B O 1
ATOM 1449 N N . GLU B 1 58 ? -6.086 4.34 8.953 1 76.88 58 GLU B N 1
ATOM 1450 C CA . GLU B 1 58 ? -6.449 3.342 7.949 1 76.88 58 GLU B CA 1
ATOM 1451 C C . GLU B 1 58 ? -6.016 3.781 6.551 1 76.88 58 GLU B C 1
ATOM 1453 O O . GLU B 1 58 ? -6.816 3.768 5.613 1 76.88 58 GLU B O 1
ATOM 1458 N N . GLY B 1 59 ? -4.758 4.25 6.441 1 80.56 59 GLY B N 1
ATOM 1459 C CA . GLY B 1 59 ? -4.211 4.559 5.129 1 80.56 59 GLY B CA 1
ATOM 1460 C C . GLY B 1 59 ? -4.496 5.98 4.684 1 80.56 59 GLY B C 1
ATOM 1461 O O . GLY B 1 59 ? -4.234 6.34 3.535 1 80.56 59 GLY B O 1
ATOM 1462 N N . VAL B 1 60 ? -5.086 6.695 5.613 1 84.62 60 VAL B N 1
ATOM 1463 C CA . VAL B 1 60 ? -5.426 8.07 5.262 1 84.62 60 VAL B CA 1
ATOM 1464 C C . VAL B 1 60 ? -4.664 9.039 6.164 1 84.62 60 VAL B C 1
ATOM 1466 O O . VAL B 1 60 ? -4.723 8.93 7.395 1 84.62 60 VAL B O 1
ATOM 1469 N N . LEU B 1 61 ? -3.912 9.953 5.59 1 90 61 LEU B N 1
ATOM 1470 C CA . LEU B 1 61 ? -3.266 11.047 6.297 1 90 61 LEU B CA 1
ATOM 1471 C C . LEU B 1 61 ? -4.145 12.297 6.289 1 90 61 LEU B C 1
ATOM 1473 O O . LEU B 1 61 ? -4.543 12.773 5.223 1 90 61 LEU B O 1
ATOM 1477 N N . ASN B 1 62 ? -4.488 12.695 7.484 1 92.81 62 ASN B N 1
ATOM 1478 C CA . ASN B 1 62 ? -5.285 13.914 7.641 1 92.81 62 ASN B CA 1
ATOM 1479 C C . ASN B 1 62 ? -4.438 15.078 8.148 1 92.81 62 ASN B C 1
ATOM 1481 O O . ASN B 1 62 ? -3.725 14.938 9.148 1 92.81 62 ASN B O 1
ATOM 1485 N N . ILE B 1 63 ? -4.473 16.172 7.449 1 94.62 63 ILE B N 1
ATOM 1486 C CA . ILE B 1 63 ? -3.809 17.406 7.883 1 94.62 63 ILE B CA 1
ATOM 1487 C C . ILE B 1 63 ? -4.836 18.516 8.023 1 94.62 63 ILE B C 1
ATOM 1489 O O . ILE B 1 63 ? -5.613 18.781 7.105 1 94.62 63 ILE B O 1
ATOM 1493 N N . ALA B 1 64 ? -4.855 19.062 9.219 1 95.19 64 ALA B N 1
ATOM 1494 C CA . ALA B 1 64 ? -5.754 20.188 9.492 1 95.19 64 ALA B CA 1
ATOM 1495 C C . ALA B 1 64 ? -5.031 21.312 10.234 1 95.19 64 ALA B C 1
ATOM 1497 O O . ALA B 1 64 ? -4.156 21.047 11.062 1 95.19 64 ALA B O 1
ATOM 1498 N N . ALA B 1 65 ? -5.43 22.562 9.906 1 95.12 65 ALA B N 1
ATOM 1499 C CA . ALA B 1 65 ? -4.887 23.719 10.609 1 95.12 65 ALA B CA 1
ATOM 1500 C C . ALA B 1 65 ? -5.875 24.875 10.586 1 95.12 65 ALA B C 1
ATOM 1502 O O . ALA B 1 65 ? -6.66 25.016 9.648 1 95.12 65 ALA B O 1
ATOM 1503 N N . GLU B 1 66 ? -5.855 25.656 11.641 1 93.94 66 GLU B N 1
ATOM 1504 C CA . GLU B 1 66 ? -6.664 26.859 11.742 1 93.94 66 GLU B CA 1
ATOM 1505 C C . GLU B 1 66 ? -5.879 28 12.391 1 93.94 66 GLU B C 1
ATOM 1507 O O . GLU B 1 66 ? -5.273 27.828 13.445 1 93.94 66 GLU B O 1
ATOM 1512 N N . HIS B 1 67 ? -5.824 29.047 11.625 1 92.12 67 HIS B N 1
ATOM 1513 C CA . HIS B 1 67 ? -5.203 30.25 12.141 1 92.12 67 HIS B CA 1
ATOM 1514 C C . HIS B 1 67 ? -6.188 31.422 12.141 1 92.12 67 HIS B C 1
ATOM 1516 O O . HIS B 1 67 ? -6.832 31.688 11.125 1 92.12 67 HIS B O 1
ATOM 1522 N N . GLU B 1 68 ? -6.383 32.031 13.281 1 89 68 GLU B N 1
ATOM 1523 C CA . GLU B 1 68 ? -7.238 33.219 13.414 1 89 68 GLU B CA 1
ATOM 1524 C C . GLU B 1 68 ? -6.414 34.438 13.727 1 89 68 GLU B C 1
ATOM 1526 O O . GLU B 1 68 ? -5.625 34.469 14.672 1 89 68 GLU B O 1
ATOM 1531 N N . ASP B 1 69 ? -6.504 35.344 12.766 1 84.94 69 ASP B N 1
ATOM 1532 C CA . ASP B 1 69 ? -5.953 36.688 13.055 1 84.94 69 ASP B CA 1
ATOM 1533 C C . ASP B 1 69 ? -7.031 37.625 13.57 1 84.94 69 ASP B C 1
ATOM 1535 O O . ASP B 1 69 ? -7.754 38.25 12.781 1 84.94 69 ASP B O 1
ATOM 1539 N N . GLU B 1 70 ? -7.191 37.75 14.797 1 82.62 70 GLU B N 1
ATOM 1540 C CA . GLU B 1 70 ? -8.234 38.531 15.43 1 82.62 70 GLU B CA 1
ATOM 1541 C C . GLU B 1 70 ? -8.094 40.031 15.062 1 82.62 70 GLU B C 1
ATOM 1543 O O . GLU B 1 70 ? -9.094 40.719 14.852 1 82.62 70 GLU B O 1
ATOM 1548 N N . LYS B 1 71 ? -6.906 40.5 14.992 1 84.38 71 LYS B N 1
ATOM 1549 C CA . LYS B 1 71 ? -6.672 41.938 14.719 1 84.38 71 LYS B CA 1
ATOM 1550 C C . LYS B 1 71 ? -7.188 42.312 13.328 1 84.38 71 LYS B C 1
ATOM 1552 O O . LYS B 1 71 ? -7.754 43.375 13.148 1 84.38 71 LYS B O 1
ATOM 1557 N N . ARG B 1 72 ? -7.195 41.375 12.5 1 84.06 72 ARG B N 1
ATOM 1558 C CA . ARG B 1 72 ? -7.605 41.625 11.125 1 84.06 72 ARG B CA 1
ATOM 1559 C C . ARG B 1 72 ? -8.938 40.969 10.805 1 84.06 72 ARG B C 1
ATOM 1561 O O . ARG B 1 72 ? -9.492 41.156 9.719 1 84.06 72 ARG B O 1
ATOM 1568 N N . GLY B 1 73 ? -9.375 40.25 11.727 1 84.69 73 GLY B N 1
ATOM 1569 C CA . GLY B 1 73 ? -10.625 39.531 11.516 1 84.69 73 GLY B CA 1
ATOM 1570 C C . GLY B 1 73 ? -10.531 38.5 10.43 1 84.69 73 GLY B C 1
ATOM 1571 O O . GLY B 1 73 ? -11.508 38.219 9.727 1 84.69 73 GLY B O 1
ATOM 1572 N N . GLN B 1 74 ? -9.273 38.125 10.117 1 85.38 74 GLN B N 1
ATOM 1573 C CA . GLN B 1 74 ? -9.094 37.156 9.055 1 85.38 74 GLN B CA 1
ATOM 1574 C C . GLN B 1 74 ? -8.844 35.75 9.625 1 85.38 74 GLN B C 1
ATOM 1576 O O . GLN B 1 74 ? -8.211 35.625 10.68 1 85.38 74 GLN B O 1
ATOM 1581 N N . ARG B 1 75 ? -9.531 34.812 9.055 1 89.12 75 ARG B N 1
ATOM 1582 C CA . ARG B 1 75 ? -9.359 33.406 9.414 1 89.12 75 ARG B CA 1
ATOM 1583 C C . ARG B 1 75 ? -8.844 32.594 8.227 1 89.12 75 ARG B C 1
ATOM 1585 O O . ARG B 1 75 ? -9.328 32.75 7.105 1 89.12 75 ARG B O 1
ATOM 1592 N N . LYS B 1 76 ? -7.703 31.797 8.586 1 88.94 76 LYS B N 1
ATOM 1593 C CA . LYS B 1 76 ? -7.156 30.891 7.582 1 88.94 76 LYS B CA 1
ATOM 1594 C C . LYS B 1 76 ? -7.293 29.438 8.031 1 88.94 76 LYS B C 1
ATOM 1596 O O . LYS B 1 76 ? -7.059 29.109 9.195 1 88.94 76 LYS B O 1
ATOM 1601 N N . THR B 1 77 ? -7.797 28.609 7.176 1 91.88 77 THR B N 1
ATOM 1602 C CA . THR B 1 77 ? -7.93 27.188 7.484 1 91.88 77 THR B CA 1
ATOM 1603 C C . THR B 1 77 ? -7.293 26.344 6.387 1 91.88 77 THR B C 1
ATOM 1605 O O . THR B 1 77 ? -7.148 26.797 5.246 1 91.88 77 THR B O 1
ATOM 1608 N N . TYR B 1 78 ? -6.77 25.219 6.785 1 91.38 78 TYR B N 1
ATOM 1609 C CA . TYR B 1 78 ? -6.254 24.203 5.883 1 91.38 78 TYR B CA 1
ATOM 1610 C C . TYR B 1 78 ? -6.773 22.828 6.266 1 91.38 78 TYR B C 1
ATOM 1612 O O . TYR B 1 78 ? -6.789 22.469 7.445 1 91.38 78 TYR B O 1
ATOM 1620 N N . HIS B 1 79 ? -7.285 22.062 5.289 1 93.25 79 HIS B N 1
ATOM 1621 C CA . HIS B 1 79 ? -7.707 20.688 5.527 1 93.25 79 HIS B CA 1
ATOM 1622 C C . HIS B 1 79 ? -7.555 19.828 4.27 1 93.25 79 HIS B C 1
ATOM 1624 O O . HIS B 1 79 ? -8.148 20.141 3.236 1 93.25 79 HIS B O 1
ATOM 1630 N N . ARG B 1 80 ? -6.664 18.859 4.352 1 91.94 80 ARG B N 1
ATOM 1631 C CA . ARG B 1 80 ? -6.508 17.922 3.236 1 91.94 80 ARG B CA 1
ATOM 1632 C C . ARG B 1 80 ? -6.344 16.5 3.736 1 91.94 80 ARG B C 1
ATOM 1634 O O . ARG B 1 80 ? -5.773 16.266 4.805 1 91.94 80 ARG B O 1
ATOM 1641 N N . ARG B 1 81 ? -6.938 15.594 3 1 90.38 81 ARG B N 1
ATOM 1642 C CA . ARG B 1 81 ? -6.758 14.164 3.236 1 90.38 81 ARG B CA 1
ATOM 1643 C C . ARG B 1 81 ? -5.996 13.508 2.088 1 90.38 81 ARG B C 1
ATOM 1645 O O . ARG B 1 81 ? -6.297 13.75 0.917 1 90.38 81 ARG B O 1
ATOM 1652 N N . PHE B 1 82 ? -4.961 12.719 2.479 1 87.44 82 PHE B N 1
ATOM 1653 C CA . PHE B 1 82 ? -4.176 11.961 1.508 1 87.44 82 PHE B CA 1
ATOM 1654 C C . PHE B 1 82 ? -4.371 10.461 1.703 1 87.44 82 PHE B C 1
ATOM 1656 O O . PHE B 1 82 ? -4.125 9.93 2.789 1 87.44 82 PHE B O 1
ATOM 1663 N N . ARG B 1 83 ? -4.801 9.75 0.697 1 82.81 83 ARG B N 1
ATOM 1664 C CA . ARG B 1 83 ? -4.996 8.312 0.785 1 82.81 83 ARG B CA 1
ATOM 1665 C C . ARG B 1 83 ? -3.791 7.559 0.235 1 82.81 83 ARG B C 1
ATOM 1667 O O . ARG B 1 83 ? -3.336 7.832 -0.878 1 82.81 83 ARG B O 1
ATOM 1674 N N . PHE B 1 84 ? -3.318 6.684 1.051 1 79.94 84 PHE B N 1
ATOM 1675 C CA . PHE B 1 84 ? -2.193 5.848 0.646 1 79.94 84 PHE B CA 1
ATOM 1676 C C . PHE B 1 84 ? -2.635 4.402 0.454 1 79.94 84 PHE B C 1
ATOM 1678 O O . PHE B 1 84 ? -3.609 3.957 1.064 1 79.94 84 PHE B O 1
ATOM 1685 N N . PRO B 1 85 ? -2.02 3.729 -0.411 1 70.62 85 PRO B N 1
ATOM 1686 C CA . PRO B 1 85 ? -2.412 2.344 -0.683 1 70.62 85 PRO B CA 1
ATOM 1687 C C . PRO B 1 85 ? -2.33 1.453 0.555 1 70.62 85 PRO B C 1
ATOM 1689 O O . PRO B 1 85 ? -1.511 1.7 1.444 1 70.62 85 PRO B O 1
ATOM 1692 N N . LYS B 1 86 ? -3.289 0.481 0.682 1 68.06 86 LYS B N 1
ATOM 1693 C CA . LYS B 1 86 ? -3.395 -0.448 1.803 1 68.06 86 LYS B CA 1
ATOM 1694 C C . LYS B 1 86 ? -2.299 -1.508 1.745 1 68.06 86 LYS B C 1
ATOM 1696 O O . LYS B 1 86 ? -1.857 -1.894 0.661 1 68.06 86 LYS B O 1
ATOM 1701 N N . ASN B 1 87 ? -1.912 -1.819 3.018 1 67.44 87 ASN B N 1
ATOM 1702 C CA . ASN B 1 87 ? -0.844 -2.801 3.18 1 67.44 87 ASN B CA 1
ATOM 1703 C C . ASN B 1 87 ? -1.379 -4.227 3.102 1 67.44 87 ASN B C 1
ATOM 1705 O O . ASN B 1 87 ? -2.391 -4.551 3.725 1 67.44 87 ASN B O 1
ATOM 1709 N N . VAL B 1 88 ? -0.672 -5.008 2.209 1 79.44 88 VAL B N 1
ATOM 1710 C CA . VAL B 1 88 ? -0.96 -6.438 2.213 1 79.44 88 VAL B CA 1
ATOM 1711 C C . VAL B 1 88 ? -0.425 -7.07 3.494 1 79.44 88 VAL B C 1
ATOM 1713 O O . VAL B 1 88 ? 0.681 -6.754 3.938 1 79.44 88 VAL B O 1
ATOM 1716 N N . ASP B 1 89 ? -1.263 -7.703 4.285 1 79.38 89 ASP B N 1
ATOM 1717 C CA . ASP B 1 89 ? -0.803 -8.531 5.391 1 79.38 89 ASP B CA 1
ATOM 1718 C C . ASP B 1 89 ? -0.154 -9.82 4.883 1 79.38 89 ASP B C 1
ATOM 1720 O O . ASP B 1 89 ? -0.842 -10.812 4.633 1 79.38 89 ASP B O 1
ATOM 1724 N N . ASP B 1 90 ? 1.169 -9.867 4.816 1 80 90 ASP B N 1
ATOM 1725 C CA . ASP B 1 90 ? 1.888 -10.938 4.137 1 80 90 ASP B CA 1
ATOM 1726 C C . ASP B 1 90 ? 1.764 -12.258 4.902 1 80 90 ASP B C 1
ATOM 1728 O O . ASP B 1 90 ? 1.849 -13.336 4.312 1 80 90 ASP B O 1
ATOM 1732 N N . ASP B 1 91 ? 1.566 -12.195 6.203 1 82.31 91 ASP B N 1
ATOM 1733 C CA . ASP B 1 91 ? 1.473 -13.398 7.023 1 82.31 91 ASP B CA 1
ATOM 1734 C C . ASP B 1 91 ? 0.157 -14.133 6.773 1 82.31 91 ASP B C 1
ATOM 1736 O O . ASP B 1 91 ? 0.005 -15.297 7.156 1 82.31 91 ASP B O 1
ATOM 1740 N N . GLU B 1 92 ? -0.768 -13.461 6.129 1 85.62 92 GLU B N 1
ATOM 1741 C CA . GLU B 1 92 ? -2.102 -14.039 6.012 1 85.62 92 GLU B CA 1
ATOM 1742 C C . GLU B 1 92 ? -2.441 -14.359 4.559 1 85.62 92 GLU B C 1
ATOM 1744 O O . GLU B 1 92 ? -3.59 -14.672 4.238 1 85.62 92 GLU B O 1
ATOM 1749 N N . ILE B 1 93 ? -1.472 -14.336 3.695 1 90.06 93 ILE B N 1
ATOM 1750 C CA . ILE B 1 93 ? -1.712 -14.633 2.285 1 90.06 93 ILE B CA 1
ATOM 1751 C C . ILE B 1 93 ? -2.047 -16.109 2.117 1 90.06 93 ILE B C 1
ATOM 1753 O O . ILE B 1 93 ? -1.405 -16.969 2.723 1 90.06 93 ILE B O 1
ATOM 1757 N N . THR B 1 94 ? -3.045 -16.422 1.32 1 94.44 94 THR B N 1
ATOM 1758 C CA . THR B 1 94 ? -3.418 -17.812 1.038 1 94.44 94 THR B CA 1
ATOM 1759 C C . THR B 1 94 ? -3.521 -18.047 -0.466 1 94.44 94 THR B C 1
ATOM 1761 O O . THR B 1 94 ? -3.723 -17.109 -1.235 1 94.44 94 THR B O 1
ATOM 1764 N N . ALA B 1 95 ? -3.318 -19.312 -0.804 1 96.12 95 ALA B N 1
ATOM 1765 C CA . ALA B 1 95 ? -3.445 -19.719 -2.201 1 96.12 95 ALA B CA 1
ATOM 1766 C C . ALA B 1 95 ? -4.203 -21.031 -2.322 1 96.12 95 ALA B C 1
ATOM 1768 O O . ALA B 1 95 ? -3.971 -21.969 -1.55 1 96.12 95 ALA B O 1
ATOM 1769 N N . GLN B 1 96 ? -5.156 -21.109 -3.246 1 96.44 96 GLN B N 1
ATOM 1770 C CA . GLN B 1 96 ? -5.93 -22.312 -3.529 1 96.44 96 GLN B CA 1
ATOM 1771 C C . GLN B 1 96 ? -5.984 -22.594 -5.027 1 96.44 96 GLN B C 1
ATOM 1773 O O . GLN B 1 96 ? -6.168 -21.672 -5.832 1 96.44 96 GLN B O 1
ATOM 1778 N N . TYR B 1 97 ? -5.77 -23.844 -5.41 1 95.62 97 TYR B N 1
ATOM 1779 C CA . TYR B 1 97 ? -5.871 -24.266 -6.801 1 95.62 97 TYR B CA 1
ATOM 1780 C C . TYR B 1 97 ? -6.98 -25.297 -6.973 1 95.62 97 TYR B C 1
ATOM 1782 O O . TYR B 1 97 ? -6.918 -26.391 -6.395 1 95.62 97 TYR B O 1
ATOM 1790 N N . ASN B 1 98 ? -7.934 -24.938 -7.719 1 94.38 98 ASN B N 1
ATOM 1791 C CA . ASN B 1 98 ? -9.078 -25.797 -7.98 1 94.38 98 ASN B CA 1
ATOM 1792 C C . ASN B 1 98 ? -9.555 -25.672 -9.422 1 94.38 98 ASN B C 1
ATOM 1794 O O . ASN B 1 98 ? -9.719 -24.562 -9.93 1 94.38 98 ASN B O 1
ATOM 1798 N N . ASN B 1 99 ? -9.68 -26.766 -10.078 1 93.31 99 ASN B N 1
ATOM 1799 C CA . ASN B 1 99 ? -10.273 -26.828 -11.406 1 93.31 99 ASN B CA 1
ATOM 1800 C C . ASN B 1 99 ? -9.516 -25.953 -12.398 1 93.31 99 ASN B C 1
ATOM 1802 O O . ASN B 1 99 ? -10.133 -25.203 -13.156 1 93.31 99 ASN B O 1
ATOM 1806 N N . GLY B 1 100 ? -8.297 -25.969 -12.195 1 93.62 100 GLY B N 1
ATOM 1807 C CA . GLY B 1 100 ? -7.477 -25.281 -13.172 1 93.62 100 GLY B CA 1
ATOM 1808 C C . GLY B 1 100 ? -7.336 -23.797 -12.891 1 93.62 100 GLY B C 1
ATOM 1809 O O . GLY B 1 100 ? -6.793 -23.047 -13.703 1 93.62 100 GLY B O 1
ATOM 1810 N N . ILE B 1 101 ? -7.891 -23.391 -11.742 1 94.19 101 ILE B N 1
ATOM 1811 C CA . ILE B 1 101 ? -7.82 -21.969 -11.383 1 94.19 101 ILE B CA 1
ATOM 1812 C C . ILE B 1 101 ? -7.035 -21.812 -10.086 1 94.19 101 ILE B C 1
ATOM 1814 O O . ILE B 1 101 ? -7.359 -22.438 -9.07 1 94.19 101 ILE B O 1
ATOM 1818 N N . LEU B 1 102 ? -5.953 -21 -10.125 1 95.88 102 LEU B N 1
ATOM 1819 C CA . LEU B 1 102 ? -5.234 -20.625 -8.914 1 95.88 102 LEU B CA 1
ATOM 1820 C C . LEU B 1 102 ? -5.793 -19.328 -8.328 1 95.88 102 LEU B C 1
ATOM 1822 O O . LEU B 1 102 ? -5.812 -18.297 -9.008 1 95.88 102 LEU B O 1
ATOM 1826 N N . GLU B 1 103 ? -6.305 -19.344 -7.129 1 95.19 103 GLU B N 1
ATOM 1827 C CA . GLU B 1 103 ? -6.777 -18.156 -6.422 1 95.19 103 GLU B CA 1
ATOM 1828 C C . GLU B 1 103 ? -5.844 -17.797 -5.273 1 95.19 103 GLU B C 1
ATOM 1830 O O . GLU B 1 103 ? -5.602 -18.609 -4.379 1 95.19 103 GLU B O 1
ATOM 1835 N N . VAL B 1 104 ? -5.281 -16.625 -5.363 1 95.5 104 VAL B N 1
ATOM 1836 C CA . VAL B 1 104 ? -4.441 -16.109 -4.285 1 95.5 104 VAL B CA 1
ATOM 1837 C C . VAL B 1 104 ? -5.156 -14.961 -3.572 1 95.5 104 VAL B C 1
ATOM 1839 O O . VAL B 1 104 ? -5.609 -14.008 -4.215 1 95.5 104 VAL B O 1
ATOM 1842 N N . ARG B 1 105 ? -5.332 -15.008 -2.279 1 93.44 105 ARG B N 1
ATOM 1843 C CA . ARG B 1 105 ? -5.93 -13.961 -1.454 1 93.44 105 ARG B CA 1
ATOM 1844 C C . ARG B 1 105 ? -4.867 -13.227 -0.639 1 93.44 105 ARG B C 1
ATOM 1846 O O . ARG B 1 105 ? -4.047 -13.859 0.028 1 93.44 105 ARG B O 1
ATOM 1853 N N . LEU B 1 106 ? -4.883 -11.961 -0.792 1 90.06 106 LEU B N 1
ATOM 1854 C CA . LEU B 1 106 ? -3.922 -11.102 -0.109 1 90.06 106 LEU B CA 1
ATOM 1855 C C . LEU B 1 106 ? -4.633 -10.117 0.812 1 90.06 106 LEU B C 1
ATOM 1857 O O . LEU B 1 106 ? -4.977 -9.008 0.396 1 90.06 106 LEU B O 1
ATOM 1861 N N . PRO B 1 107 ? -4.848 -10.5 2.031 1 88.06 107 PRO B N 1
ATOM 1862 C CA . PRO B 1 107 ? -5.496 -9.57 2.955 1 88.06 107 PRO B CA 1
ATOM 1863 C C . PRO B 1 107 ? -4.684 -8.289 3.172 1 88.06 107 PRO B C 1
ATOM 1865 O O . PRO B 1 107 ? -3.453 -8.32 3.107 1 88.06 107 PRO B O 1
ATOM 1868 N N . VAL B 1 108 ? -5.367 -7.328 3.236 1 79.31 108 VAL B N 1
ATOM 1869 C CA . VAL B 1 108 ? -4.703 -6.059 3.512 1 79.31 108 VAL B CA 1
ATOM 1870 C C . VAL B 1 108 ? -4.746 -5.766 5.008 1 79.31 108 VAL B C 1
ATOM 1872 O O . VAL B 1 108 ? -5.652 -6.223 5.711 1 79.31 108 VAL B O 1
ATOM 1875 N N . MET B 1 109 ? -3.637 -5.367 5.391 1 68.5 109 MET B N 1
ATOM 1876 C CA . MET B 1 109 ? -3.59 -5.02 6.809 1 68.5 109 MET B CA 1
ATOM 1877 C C . MET B 1 109 ? -4.617 -3.943 7.137 1 68.5 109 MET B C 1
ATOM 1879 O O . MET B 1 109 ? -4.656 -2.896 6.488 1 68.5 109 MET B O 1
ATOM 1883 N N . THR B 1 110 ? -5.766 -4.594 7.406 1 58.75 110 THR B N 1
ATOM 1884 C CA . THR B 1 110 ? -6.777 -3.639 7.855 1 58.75 110 THR B CA 1
ATOM 1885 C C . THR B 1 110 ? -6.547 -3.256 9.312 1 58.75 110 THR B C 1
ATOM 1887 O O . THR B 1 110 ? -7.41 -2.639 9.938 1 58.75 110 THR B O 1
ATOM 1890 N N . GLY B 1 111 ? -5.512 -4.023 9.961 1 50.06 111 GLY B N 1
ATOM 1891 C CA . GLY B 1 111 ? -5.578 -3.939 11.414 1 50.06 111 GLY B CA 1
ATOM 1892 C C . GLY B 1 111 ? -6.277 -2.689 11.906 1 50.06 111 GLY B C 1
ATOM 1893 O O . GLY B 1 111 ? -6.918 -1.979 11.125 1 50.06 111 GLY B O 1
ATOM 1894 N N . GLY B 1 112 ? -5.414 -2.078 12.922 1 43.75 112 GLY B N 1
ATOM 1895 C CA . GLY B 1 112 ? -5.844 -1.811 14.281 1 43.75 112 GLY B CA 1
ATOM 1896 C C . GLY B 1 112 ? -7.008 -0.841 14.359 1 43.75 112 GLY B C 1
ATOM 1897 O O . GLY B 1 112 ? -7.402 -0.252 13.352 1 43.75 112 GLY B O 1
ATOM 1898 N N . THR B 1 113 ? -7.141 -0.556 15.672 1 43.16 113 THR B N 1
ATOM 1899 C CA . THR B 1 113 ? -8.086 0.32 16.344 1 43.16 113 THR B CA 1
ATOM 1900 C C . THR B 1 113 ? -8.391 1.551 15.5 1 43.16 113 THR B C 1
ATOM 1902 O O . THR B 1 113 ? -7.516 2.064 14.805 1 43.16 1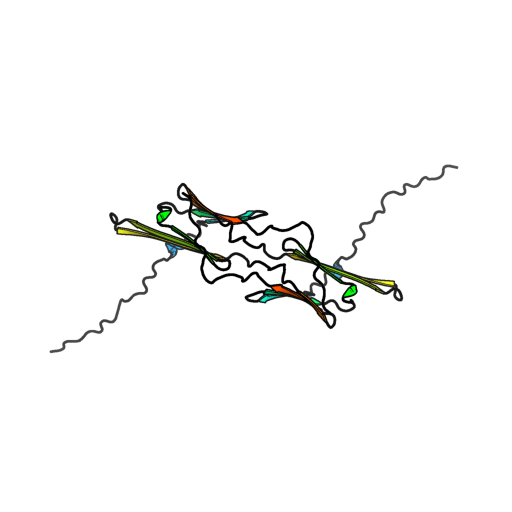13 THR B O 1
ATOM 1905 N N . THR B 1 114 ? -9.75 1.821 15.398 1 45.91 114 THR B N 1
ATOM 1906 C CA . THR B 1 114 ? -10.508 3.053 15.211 1 45.91 114 THR B CA 1
ATOM 1907 C C . THR B 1 114 ? -9.602 4.27 15.297 1 45.91 114 THR B C 1
ATOM 1909 O O . THR B 1 114 ? -10.016 5.387 14.984 1 45.91 114 THR B O 1
ATOM 1912 N N . ARG B 1 115 ? -8.641 4.223 16.391 1 51.97 115 ARG B N 1
ATOM 1913 C CA . ARG B 1 115 ? -8.32 5.586 16.812 1 51.97 115 ARG B CA 1
ATOM 1914 C C . ARG B 1 115 ? -7.195 6.172 15.977 1 51.97 115 ARG B C 1
ATOM 1916 O O . ARG B 1 115 ? -6.121 5.582 15.875 1 51.97 115 ARG B O 1
ATOM 1923 N N . GLY B 1 116 ? -7.418 6.789 14.93 1 69.56 116 GLY B N 1
ATOM 1924 C CA . GLY B 1 116 ? -6.477 7.719 14.328 1 69.56 116 GLY B CA 1
ATOM 1925 C C . GLY B 1 116 ? -5.309 8.055 15.234 1 69.56 116 GLY B C 1
ATOM 1926 O O . GLY B 1 116 ? -5.418 7.957 16.453 1 69.56 116 GLY B O 1
ATOM 1927 N N . THR B 1 117 ? -4 7.707 14.656 1 78.75 117 THR B N 1
ATOM 1928 C CA . THR B 1 117 ? -2.842 8.141 15.422 1 78.75 117 THR B CA 1
ATOM 1929 C C . THR B 1 117 ? -2.502 9.602 15.117 1 78.75 117 THR B C 1
ATOM 1931 O O . THR B 1 117 ? -2.414 9.984 13.945 1 78.75 117 THR B O 1
ATOM 1934 N N . GLU B 1 118 ? -2.523 10.281 16.188 1 86.94 118 GLU B N 1
ATOM 1935 C CA . GLU B 1 118 ? -2.055 11.656 16.016 1 86.94 118 GLU B CA 1
ATOM 1936 C C . GLU B 1 118 ? -0.535 11.703 15.898 1 86.94 118 GLU B C 1
ATOM 1938 O O . GLU B 1 118 ? 0.179 11.07 16.672 1 86.94 118 GLU B O 1
ATOM 1943 N N . ILE B 1 119 ? -0.056 12.328 14.922 1 88.94 119 ILE B N 1
ATOM 1944 C CA . ILE B 1 119 ? 1.375 12.461 14.672 1 88.94 119 ILE B CA 1
ATOM 1945 C C . ILE B 1 119 ? 1.873 13.797 15.211 1 88.94 119 ILE B C 1
ATOM 1947 O O . ILE B 1 119 ? 1.378 14.852 14.812 1 88.94 119 ILE B O 1
ATOM 1951 N N . GLU B 1 120 ? 2.744 13.703 16.172 1 90.31 120 GLU B N 1
ATOM 1952 C CA . GLU B 1 120 ? 3.318 14.93 16.734 1 90.31 120 GLU B CA 1
ATOM 1953 C C . GLU B 1 120 ? 4.137 15.672 15.68 1 90.31 120 GLU B C 1
ATOM 1955 O O . GLU B 1 120 ? 4.969 15.078 14.992 1 90.31 120 GLU B O 1
ATOM 1960 N N . ILE B 1 121 ? 3.842 16.922 15.609 1 92.62 121 ILE B N 1
ATOM 1961 C CA . ILE B 1 121 ? 4.59 17.766 14.68 1 92.62 121 ILE B CA 1
ATOM 1962 C C . ILE B 1 121 ? 5.801 18.359 15.391 1 92.62 121 ILE B C 1
ATOM 1964 O O . ILE B 1 121 ? 5.652 19.047 16.406 1 92.62 121 ILE B O 1
ATOM 1968 N N . GLN B 1 122 ? 6.969 18 14.875 1 86.31 122 GLN B N 1
ATOM 1969 C CA . GLN B 1 122 ? 8.18 18.594 15.43 1 86.31 122 GLN B CA 1
ATOM 1970 C C . GLN B 1 122 ? 8.508 19.922 14.758 1 86.31 122 GLN B C 1
ATOM 1972 O O . GLN B 1 122 ? 8.312 20.078 13.547 1 86.31 122 GLN B O 1
ATOM 1977 N N . SER B 1 123 ? 8.578 20.938 15.422 1 81.56 123 SER B N 1
ATOM 1978 C CA . SER B 1 123 ? 8.953 22.25 14.938 1 81.56 123 SER B CA 1
ATOM 1979 C C . SER B 1 123 ? 10.305 22.688 15.5 1 81.56 123 SER B C 1
ATOM 1981 O O . SER B 1 123 ? 10.688 22.266 16.594 1 81.56 123 SER B O 1
#